Protein AF-A0A7S0W365-F1 (afdb_monomer)

Organism: NCBI:txid464990

InterPro domains:
  IPR000566 Lipocalin/cytosolic fatty-acid binding domain [PF08212] (53-198)
  IPR012674 Calycin [G3DSA:2.40.128.20] (38-199)
  IPR012674 Calycin [SSF50814] (43-198)
  IPR047202 Lipocalin Blc-like domain [cd19438] (50-196)

pLDDT: mean 70.57, std 26.13, range [26.06, 98.12]

Nearest PDB structures (foldseek):
  1qwd-assembly1_B  TM=9.427E-01  e=3.371E-12  Escherichia coli
  2aco-assembly1_B  TM=9.411E-01  e=7.165E-12  Escherichia coli
  3mbt-assembly1_A  TM=9.309E-01  e=9.035E-12  Escherichia coli K-12
  8wb2-assembly1_A  TM=7.795E-01  e=1.966E-13  Arabidopsis thaliana
  7l5l-assembly2_B  TM=8.959E-01  e=9.035E-12  Escherichia coli

Solvent-accessible surface area (backbone atoms only — not comparable to full-atom values): 14755 Å² total; per-residue (Å²): 132,88,65,98,75,59,51,87,68,74,81,74,77,78,73,80,74,77,86,75,89,82,87,87,87,81,90,79,95,69,90,72,76,76,81,69,82,72,79,73,73,56,91,38,60,78,53,63,52,39,69,70,55,56,62,82,71,66,42,44,68,30,20,42,44,22,37,28,56,73,89,51,85,68,77,57,48,32,52,37,30,38,36,34,42,85,40,73,59,81,93,64,49,38,33,39,37,43,34,36,33,30,44,66,93,55,67,92,48,53,44,72,49,68,34,40,33,38,47,39,64,96,37,45,50,14,29,34,41,38,34,36,93,81,80,44,74,51,58,42,27,33,55,40,67,42,96,84,58,50,36,38,31,36,33,27,57,82,59,46,38,36,39,33,36,19,62,45,63,71,75,55,73,67,56,52,52,50,50,52,48,56,40,45,79,46,68,33,80,61,88,71,50,42,73,40,52,48,69,77,84,64,94,76,79,75,90,74,86,82,85,74,95,73,78,67,74,60,72,68,63,57,50,52,57,46,56,58,49,54,63,71,76,56,85,85,81,79,79,85,88,124

Secondary structure (DSSP, 8-state):
---S--------------------------------------TTTT----S---HHHH-EEEEEEEEEESS---TTEEEEEEEEEEES-GGG-EEEEEEEEEETTSTTPEEEEEEEEEEPTTTTTSEEEEEETTTEEEEEEEEEE-TTSSEEEEE-TTSSEEEEEESSSS--HHHHHHHHHHHHHTT---TTPEEPB-----S---SS-------PPPHHHHHHHHHHHHTTS---------

Structure (mmCIF, N/CA/C/O backbone):
data_AF-A0A7S0W365-F1
#
_entry.id   AF-A0A7S0W365-F1
#
loop_
_atom_site.group_PDB
_atom_site.id
_atom_site.type_symbol
_atom_site.label_atom_id
_atom_site.label_alt_id
_atom_site.label_comp_id
_atom_site.label_asym_id
_atom_site.label_entity_id
_atom_site.label_seq_id
_atom_site.pdbx_PDB_ins_code
_atom_site.Cartn_x
_atom_site.Cartn_y
_atom_site.Cartn_z
_atom_site.occupancy
_atom_site.B_iso_or_equiv
_atom_site.auth_seq_id
_atom_site.auth_comp_id
_atom_site.auth_asym_id
_atom_site.auth_atom_id
_atom_site.pdbx_PDB_model_num
ATOM 1 N N . ARG A 1 1 ? 1.888 -6.161 20.506 1.00 41.75 1 ARG A N 1
ATOM 2 C CA . ARG A 1 1 ? 0.432 -6.127 20.240 1.00 41.75 1 ARG A CA 1
ATOM 3 C C . ARG A 1 1 ? 0.031 -4.665 20.129 1.00 41.75 1 ARG A C 1
ATOM 5 O O . ARG A 1 1 ? -0.031 -3.991 21.146 1.00 41.75 1 ARG A O 1
ATOM 12 N N . ILE A 1 2 ? -0.137 -4.169 18.910 1.00 44.38 2 ILE A N 1
ATOM 13 C CA . ILE A 1 2 ? -0.594 -2.799 18.645 1.00 44.38 2 ILE A CA 1
ATOM 14 C C . ILE A 1 2 ? -2.077 -2.741 19.037 1.00 44.38 2 ILE A C 1
ATOM 16 O O . ILE A 1 2 ? -2.883 -3.459 18.446 1.00 44.38 2 ILE A O 1
ATOM 20 N N . GLN A 1 3 ? -2.435 -2.007 20.095 1.00 37.84 3 GLN A N 1
ATOM 21 C CA . GLN A 1 3 ? -3.827 -1.919 20.553 1.00 37.84 3 GLN A CA 1
ATOM 22 C C . GLN A 1 3 ? -4.664 -1.031 19.620 1.00 37.84 3 GLN A C 1
ATOM 24 O O . GLN A 1 3 ? -4.202 -0.003 19.131 1.00 37.84 3 GLN A O 1
ATOM 29 N N . ALA A 1 4 ? -5.918 -1.431 19.393 1.00 36.88 4 ALA A N 1
ATOM 30 C CA . ALA A 1 4 ? -6.935 -0.595 18.768 1.00 36.88 4 ALA A CA 1
ATOM 31 C C . ALA A 1 4 ? -7.281 0.560 19.726 1.00 36.88 4 ALA A C 1
ATOM 33 O O . ALA A 1 4 ? -8.083 0.399 20.637 1.00 36.88 4 ALA A O 1
ATOM 34 N N . GLY A 1 5 ? -6.579 1.678 19.565 1.00 40.06 5 GLY A N 1
ATOM 35 C CA . GLY A 1 5 ? -6.696 2.899 20.378 1.00 40.06 5 GLY A CA 1
ATOM 36 C C . GLY A 1 5 ? -5.553 3.884 20.111 1.00 40.06 5 GLY A C 1
ATOM 37 O O . GLY A 1 5 ? -5.199 4.693 20.961 1.00 40.06 5 GLY A O 1
ATOM 38 N N . MET A 1 6 ? -4.906 3.748 18.948 1.00 53.38 6 MET A N 1
ATOM 39 C CA . MET A 1 6 ? -3.703 4.482 18.550 1.00 53.38 6 MET A CA 1
ATOM 40 C C . MET A 1 6 ? -4.079 5.771 17.809 1.00 53.38 6 MET A C 1
ATOM 42 O O . MET A 1 6 ? -3.515 6.111 16.767 1.00 53.38 6 MET A O 1
ATOM 46 N N . GLY A 1 7 ? -5.105 6.454 18.317 1.00 37.97 7 GLY A N 1
ATOM 47 C CA . GLY A 1 7 ? -5.632 7.686 17.768 1.00 37.97 7 GLY A CA 1
ATOM 48 C C . GLY A 1 7 ? -4.548 8.728 17.640 1.00 37.97 7 GLY A C 1
ATOM 49 O O . GLY A 1 7 ? -3.841 9.056 18.594 1.00 37.97 7 GLY A O 1
ATOM 50 N N . TRP A 1 8 ? -4.447 9.284 16.439 1.00 42.72 8 TRP A N 1
ATOM 51 C CA . TRP A 1 8 ? -3.726 10.520 16.215 1.00 42.72 8 TRP A CA 1
ATOM 52 C C . TRP A 1 8 ? -4.243 11.577 17.196 1.00 42.72 8 TRP A C 1
ATOM 54 O O . TRP A 1 8 ? -5.347 12.102 17.053 1.00 42.72 8 TRP A O 1
ATOM 64 N N . ARG A 1 9 ? -3.436 11.894 18.209 1.00 46.50 9 ARG A N 1
ATOM 65 C CA . ARG A 1 9 ? -3.628 13.090 19.022 1.00 46.50 9 ARG A CA 1
ATOM 66 C C . ARG A 1 9 ? -2.897 14.216 18.296 1.00 46.50 9 ARG A C 1
ATOM 68 O O . ARG A 1 9 ? -1.670 14.136 18.190 1.00 46.50 9 ARG A O 1
ATOM 75 N N . PRO A 1 10 ? -3.585 15.255 17.779 1.00 35.56 10 PRO A N 1
ATOM 76 C CA . PRO A 1 10 ? -2.879 16.438 17.308 1.00 35.56 10 PRO A CA 1
ATOM 77 C C . PRO A 1 10 ? -1.961 16.905 18.434 1.00 35.56 10 PRO A C 1
ATOM 79 O O . PRO A 1 10 ? -2.351 16.856 19.606 1.00 35.56 10 PRO A O 1
ATOM 82 N N . ALA A 1 11 ? -0.737 17.309 18.091 1.00 33.72 11 ALA A N 1
ATOM 83 C CA . ALA A 1 11 ? 0.186 17.883 19.056 1.00 33.72 11 ALA A CA 1
ATOM 84 C C . ALA A 1 11 ? -0.568 18.973 19.824 1.00 33.72 11 ALA A C 1
ATOM 86 O O . ALA A 1 11 ? -0.920 20.005 19.252 1.00 33.72 11 ALA A O 1
ATOM 87 N N . LYS A 1 12 ? -0.888 18.715 21.099 1.00 30.95 12 LYS A N 1
ATOM 88 C CA . LYS A 1 12 ? -1.491 19.722 21.962 1.00 30.95 12 LYS A CA 1
ATOM 89 C C . LYS A 1 12 ? -0.458 20.833 22.061 1.00 30.95 12 LYS A C 1
ATOM 91 O O . LYS A 1 12 ? 0.535 20.695 22.773 1.00 30.95 12 LYS A O 1
ATOM 96 N N . LEU A 1 13 ? -0.681 21.916 21.324 1.00 30.73 13 LEU A N 1
ATOM 97 C CA . LEU A 1 13 ? -0.071 23.199 21.607 1.00 30.73 13 LEU A CA 1
ATOM 98 C C . LEU A 1 13 ? -0.494 23.515 23.044 1.00 30.73 13 LEU A C 1
ATOM 100 O O . LEU A 1 13 ? -1.654 23.833 23.301 1.00 30.73 13 LEU A O 1
ATOM 104 N N . ARG A 1 14 ? 0.411 23.273 23.999 1.00 27.88 14 ARG A N 1
ATOM 105 C CA . ARG A 1 14 ? 0.207 23.579 25.413 1.00 27.88 14 ARG A CA 1
ATOM 106 C C . ARG A 1 14 ? 0.109 25.096 25.524 1.00 27.88 14 ARG A C 1
ATOM 108 O O . ARG A 1 14 ? 1.100 25.761 25.791 1.00 27.88 14 ARG A O 1
ATOM 115 N N . TRP A 1 15 ? -1.085 25.642 25.331 1.00 26.20 15 TRP A N 1
ATOM 116 C CA . TRP A 1 15 ? -1.451 26.873 26.005 1.00 26.20 15 TRP A CA 1
ATOM 117 C C . TRP A 1 15 ? -1.538 26.503 27.480 1.00 26.20 15 TRP A C 1
ATOM 119 O O . TRP A 1 15 ? -2.510 25.902 27.934 1.00 26.20 15 TRP A O 1
ATOM 129 N N . SER A 1 16 ? -0.465 26.761 28.221 1.00 29.61 16 SER A N 1
ATOM 130 C CA . SER A 1 16 ? -0.531 26.846 29.673 1.00 29.61 16 SER A CA 1
ATOM 131 C C . SER A 1 16 ? -1.452 28.016 30.006 1.00 29.61 16 SER A C 1
ATOM 133 O O . SER A 1 16 ? -1.014 29.162 30.083 1.00 29.61 16 SER A O 1
ATOM 135 N N . LEU A 1 17 ? -2.748 27.729 30.116 1.00 31.44 17 LEU A N 1
ATOM 136 C CA . LEU A 1 17 ? -3.737 28.673 30.598 1.00 31.44 17 LEU A CA 1
ATOM 137 C C . LEU A 1 17 ? -3.561 28.745 32.118 1.00 31.44 17 LEU A C 1
ATOM 139 O O . LEU A 1 17 ? -4.061 27.898 32.856 1.00 31.44 17 LEU A O 1
ATOM 143 N N . ASN A 1 18 ? -2.770 29.717 32.574 1.00 31.39 18 ASN A N 1
ATOM 144 C CA . ASN A 1 18 ? -2.767 30.098 33.977 1.00 31.39 18 ASN A CA 1
ATOM 145 C C . ASN A 1 18 ? -4.172 30.588 34.328 1.00 31.39 18 ASN A C 1
ATOM 147 O O . ASN A 1 18 ? -4.687 31.549 33.759 1.00 31.39 18 ASN A O 1
ATOM 151 N N . PHE A 1 19 ? -4.786 29.862 35.250 1.00 32.31 19 PHE A N 1
ATOM 152 C CA . PHE A 1 19 ? -6.067 30.156 35.855 1.00 32.31 19 PHE A CA 1
ATOM 153 C C . PHE A 1 19 ? -5.913 31.408 36.731 1.00 32.31 19 PHE A C 1
ATOM 155 O O . PHE A 1 19 ? -5.189 31.374 37.724 1.00 32.31 19 PHE A O 1
ATOM 162 N N . VAL A 1 20 ? -6.594 32.502 36.386 1.00 33.91 20 VAL A N 1
ATOM 163 C CA . VAL A 1 20 ? -6.928 33.569 37.340 1.00 33.91 20 VAL A CA 1
ATOM 164 C C . VAL A 1 20 ? -8.410 33.890 37.164 1.00 33.91 20 VAL A C 1
ATOM 166 O O . VAL A 1 20 ? -8.845 34.373 36.122 1.00 33.91 20 VAL A O 1
ATOM 169 N N . LEU A 1 21 ? -9.179 33.545 38.195 1.00 35.41 21 LEU A N 1
ATOM 170 C CA . LEU A 1 21 ? -10.584 33.896 38.389 1.00 35.41 21 LEU A CA 1
ATOM 171 C C . LEU A 1 21 ? -10.729 35.400 38.665 1.00 35.41 21 LEU A C 1
ATOM 173 O O . LEU A 1 21 ? -9.942 35.959 39.426 1.00 35.41 21 LEU A O 1
ATOM 177 N N . GLY A 1 22 ? -11.787 36.020 38.132 1.00 26.06 22 GLY A N 1
ATOM 178 C CA . GLY A 1 22 ? -12.133 37.412 38.436 1.00 26.06 22 GLY A CA 1
ATOM 179 C C . GLY A 1 22 ? -13.419 37.922 37.772 1.00 26.06 22 GLY A C 1
ATOM 180 O O . GLY A 1 22 ? -13.348 38.703 36.839 1.00 26.06 22 GLY A O 1
ATOM 181 N N . VAL A 1 23 ? -14.562 37.418 38.252 1.00 32.81 23 VAL A N 1
ATOM 182 C CA . VAL A 1 23 ? -15.921 38.007 38.387 1.00 32.81 23 VAL A CA 1
ATOM 183 C C . VAL A 1 23 ? -16.314 39.253 37.547 1.00 32.81 23 VAL A C 1
ATOM 185 O O . VAL A 1 23 ? -15.712 40.307 37.706 1.00 32.81 23 VAL A O 1
ATOM 188 N N . LEU A 1 24 ? -17.441 39.178 36.810 1.00 30.19 24 LEU A N 1
ATOM 189 C CA . LEU A 1 24 ? -18.692 39.965 37.006 1.00 30.19 24 LEU A CA 1
ATOM 190 C C . LEU A 1 24 ? -19.537 40.094 35.719 1.00 30.19 24 LEU A C 1
ATOM 192 O O . LEU A 1 24 ? -19.107 40.692 34.742 1.00 30.19 24 LEU A O 1
ATOM 196 N N . GLY A 1 25 ? -20.805 39.675 35.817 1.00 27.86 25 GLY A N 1
ATOM 197 C CA . GLY A 1 25 ? -21.931 40.460 35.297 1.00 27.86 25 GLY A CA 1
ATOM 198 C C . GLY A 1 25 ? -22.579 40.036 33.973 1.00 27.86 25 GLY A C 1
ATOM 199 O O . GLY A 1 25 ? -21.983 40.154 32.912 1.00 27.86 25 GLY A O 1
ATOM 200 N N . GLY A 1 26 ? -23.878 39.719 34.044 1.00 28.45 26 GLY A N 1
ATOM 201 C CA . GLY A 1 26 ? -24.839 40.196 33.041 1.00 28.45 26 GLY A CA 1
ATOM 202 C C . GLY A 1 26 ? -25.545 39.134 32.201 1.00 28.45 26 GLY A C 1
ATOM 203 O O . GLY A 1 26 ? -24.985 38.592 31.258 1.00 28.45 26 GLY A O 1
ATOM 204 N N . CYS A 1 27 ? -26.817 38.904 32.523 1.00 35.88 27 CYS A N 1
ATOM 205 C CA . CYS A 1 27 ? -27.812 38.191 31.726 1.00 35.88 27 CYS A CA 1
ATOM 206 C C . CYS A 1 27 ? -27.868 38.655 30.260 1.00 35.88 27 CYS A C 1
ATOM 208 O O . CYS A 1 27 ? -27.804 39.853 30.012 1.00 35.88 27 CYS A O 1
ATOM 210 N N . LEU A 1 28 ? -28.162 37.731 29.337 1.00 38.56 28 LEU A N 1
ATOM 211 C CA . LEU A 1 28 ? -29.273 37.839 28.378 1.00 38.56 28 LEU A CA 1
ATOM 212 C C . LEU A 1 28 ? -29.517 36.467 27.728 1.00 38.56 28 LEU A C 1
ATOM 214 O O . LEU A 1 28 ? -28.639 35.885 27.095 1.00 38.56 28 LEU A O 1
ATOM 218 N N . ALA A 1 29 ? -30.728 35.946 27.923 1.00 47.50 29 ALA A N 1
ATOM 219 C CA . ALA A 1 29 ? -31.225 34.743 27.278 1.00 47.50 29 ALA A CA 1
ATOM 220 C C . ALA A 1 29 ? -31.421 35.010 25.778 1.00 47.50 29 ALA A C 1
ATOM 222 O O . ALA A 1 29 ? -32.361 35.692 25.379 1.00 47.50 29 ALA A O 1
ATOM 223 N N . GLY A 1 30 ? -30.525 34.471 24.954 1.00 36.94 30 GLY A N 1
ATOM 224 C CA . GLY A 1 30 ? -30.726 34.306 23.520 1.00 36.94 30 GLY A CA 1
ATOM 225 C C . GLY A 1 30 ? -30.822 32.818 23.223 1.00 36.94 30 GLY A C 1
ATOM 226 O O . GLY A 1 30 ? -29.872 32.083 23.479 1.00 36.94 30 GLY A O 1
ATOM 227 N N . ALA A 1 31 ? -31.968 32.365 22.718 1.00 46.88 31 ALA A N 1
ATOM 228 C CA . ALA A 1 31 ? -32.123 31.021 22.184 1.00 46.88 31 ALA A CA 1
ATOM 229 C C . ALA A 1 31 ? -31.209 30.872 20.958 1.00 46.88 31 ALA A C 1
ATOM 231 O O . ALA A 1 31 ? -31.565 31.255 19.845 1.00 46.88 31 ALA A O 1
ATOM 232 N N . VAL A 1 32 ? -30.000 30.358 21.177 1.00 47.19 32 VAL A N 1
ATOM 233 C CA . VAL A 1 32 ? -29.124 29.908 20.099 1.00 47.19 32 VAL A CA 1
ATOM 234 C C . VAL A 1 32 ? -29.681 28.564 19.661 1.00 47.19 32 VAL A C 1
ATOM 236 O O . VAL A 1 32 ? -29.618 27.595 20.415 1.00 47.19 32 VAL A O 1
ATOM 239 N N . GLY A 1 33 ? -30.293 28.529 18.475 1.00 37.88 33 GLY A N 1
ATOM 240 C CA . GLY A 1 33 ? -30.679 27.276 17.840 1.00 37.88 33 GLY A CA 1
ATOM 241 C C . GLY A 1 33 ? -29.474 26.344 17.828 1.00 37.88 33 GLY A C 1
ATOM 242 O O . GLY A 1 33 ? -28.394 26.740 17.384 1.00 37.88 33 GLY A O 1
ATOM 243 N N . GLU A 1 34 ? -29.650 25.143 18.375 1.00 43.66 34 GLU A N 1
ATOM 244 C CA . GLU A 1 34 ? -28.624 24.110 18.329 1.00 43.66 34 GLU A CA 1
ATOM 245 C C . GLU A 1 34 ? -28.187 23.947 16.869 1.00 43.66 34 GLU A C 1
ATOM 247 O O . GLU A 1 34 ? -29.040 23.717 16.001 1.00 43.66 34 GLU A O 1
ATOM 252 N N . PRO A 1 35 ? -26.890 24.093 16.550 1.00 41.78 35 PRO A N 1
ATOM 253 C CA . PRO A 1 35 ? -26.424 23.729 15.231 1.00 41.78 35 PRO A CA 1
ATOM 254 C C . PRO A 1 35 ? -26.730 22.243 15.063 1.00 41.78 35 PRO A C 1
ATOM 256 O O . PRO A 1 35 ? -26.172 21.393 15.758 1.00 41.78 35 PRO A O 1
ATOM 259 N N . SER A 1 36 ? -27.662 21.936 14.158 1.00 43.25 36 SER A N 1
ATOM 260 C CA . SER A 1 36 ? -27.893 20.569 13.706 1.00 43.25 36 SER A CA 1
ATOM 261 C C . SER A 1 36 ? -26.541 19.970 13.315 1.00 43.25 36 SER A C 1
ATOM 263 O O . SER A 1 36 ? -25.726 20.693 12.735 1.00 43.25 36 SER A O 1
ATOM 265 N N . PRO A 1 37 ? -26.261 18.692 13.624 1.00 43.44 37 PRO A N 1
ATOM 266 C CA . PRO A 1 37 ? -24.995 18.081 13.261 1.00 43.44 37 PRO A CA 1
ATOM 267 C C . PRO A 1 37 ? -24.862 18.130 11.740 1.00 43.44 37 PRO A C 1
ATOM 269 O O . PRO A 1 37 ? -25.482 17.349 11.019 1.00 43.44 37 PRO A O 1
ATOM 272 N N . THR A 1 38 ? -24.073 19.084 11.247 1.00 35.00 38 THR A N 1
ATOM 273 C CA . THR A 1 38 ? -23.663 19.153 9.853 1.00 35.00 38 THR A CA 1
ATOM 274 C C . THR A 1 38 ? -23.061 17.799 9.534 1.00 35.00 38 THR A C 1
ATOM 276 O O . THR A 1 38 ? -22.095 17.386 10.181 1.00 35.00 38 THR A O 1
ATOM 279 N N . SER A 1 39 ? -23.676 17.084 8.591 1.00 41.44 39 SER A N 1
ATOM 280 C CA . SER A 1 39 ? -23.212 15.793 8.104 1.00 41.44 39 SER A CA 1
ATOM 281 C C . SER A 1 39 ? -21.720 15.900 7.812 1.00 41.44 39 SER A C 1
ATOM 283 O O . SER A 1 39 ? -21.312 16.525 6.830 1.00 41.44 39 SER A O 1
ATOM 285 N N . SER A 1 40 ? -20.906 15.343 8.707 1.00 39.91 40 SER A N 1
ATOM 286 C CA . SER A 1 40 ? -19.469 15.248 8.518 1.00 39.91 40 SER A CA 1
ATOM 287 C C . SER A 1 40 ? -19.278 14.422 7.258 1.00 39.91 40 SER A C 1
ATOM 289 O O . SER A 1 40 ? -19.591 13.232 7.252 1.00 39.91 40 SER A O 1
ATOM 291 N N . GLY A 1 41 ? -18.852 15.064 6.168 1.00 44.69 41 GLY A N 1
ATOM 292 C CA . GLY A 1 41 ? -18.511 14.364 4.939 1.00 44.69 41 GLY A CA 1
ATOM 293 C C . GLY A 1 41 ? -17.597 13.197 5.295 1.00 44.69 41 GLY A C 1
ATOM 294 O O . GLY A 1 41 ? -16.577 13.396 5.957 1.00 44.69 41 GLY A O 1
ATOM 295 N N . SER A 1 42 ? -18.019 11.982 4.937 1.00 57.84 42 SER A N 1
ATOM 296 C CA . SER A 1 42 ? -17.288 10.746 5.213 1.00 57.84 42 SER A CA 1
ATOM 297 C C . SER A 1 42 ? -15.801 10.958 4.925 1.00 57.84 42 SER A C 1
ATOM 299 O O . SER A 1 42 ? -15.429 11.304 3.803 1.00 57.84 42 SER A O 1
ATOM 301 N N . VAL A 1 43 ? -14.941 10.719 5.921 1.00 60.22 43 VAL A N 1
ATOM 302 C CA . VAL A 1 43 ? -13.467 10.764 5.795 1.00 60.22 43 VAL A CA 1
ATOM 303 C C . VAL A 1 43 ? -12.965 9.882 4.635 1.00 60.22 43 VAL A C 1
ATOM 305 O O . VAL A 1 43 ? -11.842 10.048 4.157 1.00 60.22 43 VAL A O 1
ATOM 308 N N . LEU A 1 44 ? -13.813 8.965 4.165 1.00 66.62 44 LEU A N 1
ATOM 309 C CA . LEU A 1 44 ? -13.553 7.968 3.137 1.00 66.62 44 LEU A CA 1
ATOM 310 C C . LEU A 1 44 ? -14.178 8.299 1.781 1.00 66.62 44 LEU A C 1
ATOM 312 O O . LEU A 1 44 ? -13.938 7.565 0.826 1.00 66.62 44 LEU A O 1
ATOM 316 N N . GLY A 1 45 ? -14.969 9.370 1.672 1.00 76.31 45 GLY A N 1
ATOM 317 C CA . GLY A 1 45 ? -15.781 9.611 0.483 1.00 76.31 45 GLY A CA 1
ATOM 318 C C . GLY A 1 45 ? -16.651 8.387 0.180 1.00 76.31 45 GLY A C 1
ATOM 319 O O . GLY A 1 45 ? -17.411 7.941 1.042 1.00 76.31 45 GLY A O 1
ATOM 320 N N . THR A 1 46 ? -16.497 7.827 -1.022 1.00 80.62 46 THR A N 1
ATOM 321 C CA . THR A 1 46 ? -17.205 6.630 -1.512 1.00 80.62 46 THR A CA 1
ATOM 322 C C . THR A 1 46 ? -16.476 5.307 -1.246 1.00 80.62 46 THR A C 1
ATOM 324 O O . THR A 1 46 ? -16.986 4.250 -1.621 1.00 80.62 46 THR A O 1
ATOM 327 N N . LEU A 1 47 ? -15.284 5.339 -0.640 1.00 87.94 47 LEU A N 1
ATOM 328 C CA . LEU A 1 47 ? -14.460 4.144 -0.454 1.00 87.94 47 LEU A CA 1
ATOM 329 C C . LEU A 1 47 ? -15.051 3.180 0.575 1.00 87.94 47 LEU A C 1
ATOM 331 O O . LEU A 1 47 ? -15.577 3.587 1.613 1.00 87.94 47 LEU A O 1
ATOM 335 N N . LYS A 1 48 ? -14.872 1.883 0.315 1.00 89.44 48 LYS A N 1
ATOM 336 C CA . LYS A 1 48 ? -15.290 0.782 1.189 1.00 89.44 48 LYS A CA 1
ATOM 337 C C . LYS A 1 48 ? -14.053 0.035 1.703 1.00 89.44 48 LYS A C 1
ATOM 339 O O . LYS A 1 48 ? -13.673 -0.976 1.114 1.00 89.44 48 LYS A O 1
ATOM 344 N N . PRO A 1 49 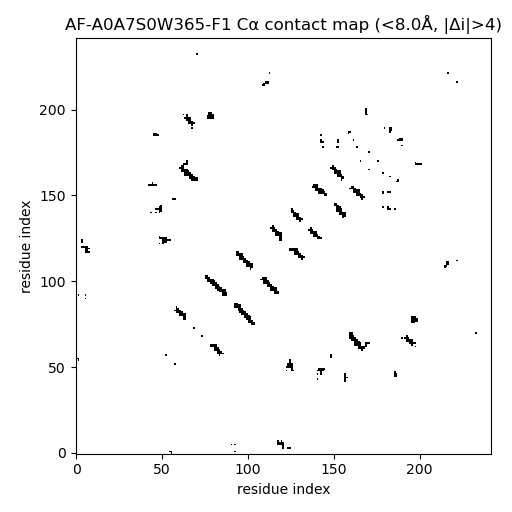? -13.381 0.532 2.757 1.00 91.81 49 PRO A N 1
ATOM 345 C CA . PRO A 1 49 ? -12.197 -0.129 3.283 1.00 91.81 49 PRO A CA 1
ATOM 346 C C . PRO A 1 49 ? -12.530 -1.484 3.913 1.00 91.81 49 PRO A C 1
ATOM 348 O O . PRO A 1 49 ? -13.587 -1.663 4.525 1.00 91.81 49 PRO A O 1
ATOM 351 N N . VAL A 1 50 ? -11.586 -2.419 3.829 1.00 93.31 50 VAL A N 1
ATOM 352 C CA . VAL A 1 50 ? -11.626 -3.666 4.594 1.00 93.31 50 VAL A CA 1
ATOM 353 C C . VAL A 1 50 ? -11.589 -3.365 6.089 1.00 93.31 50 VAL A C 1
ATOM 355 O O . VAL A 1 50 ? -11.005 -2.378 6.535 1.00 93.31 50 VAL A O 1
ATOM 358 N N . ARG A 1 51 ? -12.191 -4.246 6.883 1.00 90.94 51 ARG A N 1
ATOM 359 C CA . ARG A 1 51 ? -12.179 -4.158 8.345 1.00 90.94 51 ARG A CA 1
ATOM 360 C C . ARG A 1 51 ? -11.373 -5.311 8.928 1.00 90.94 51 ARG A C 1
ATOM 362 O O . ARG A 1 51 ? -11.319 -6.387 8.343 1.00 90.94 51 ARG A O 1
ATOM 369 N N . GLY A 1 52 ? -10.796 -5.098 10.107 1.00 88.62 52 GLY A N 1
ATOM 370 C CA . GLY A 1 52 ? -10.130 -6.153 10.874 1.00 88.62 52 GLY A CA 1
ATOM 371 C C . GLY A 1 52 ? -8.716 -6.455 10.384 1.00 88.62 52 GLY A C 1
ATOM 372 O O . GLY A 1 52 ? -8.295 -7.610 10.388 1.00 88.62 52 GLY A O 1
ATOM 373 N N . VAL A 1 53 ? -7.974 -5.431 9.952 1.00 93.88 53 VAL A N 1
ATOM 374 C CA . VAL A 1 53 ? -6.591 -5.616 9.495 1.00 93.88 53 VAL A CA 1
ATOM 375 C C . VAL A 1 53 ? -5.689 -5.909 10.694 1.00 93.88 53 VAL A C 1
ATOM 377 O O . VAL A 1 53 ? -5.582 -5.116 11.635 1.00 93.88 53 VAL A O 1
ATOM 380 N N . SER A 1 54 ? -5.018 -7.058 10.650 1.00 95.00 54 SER A N 1
ATOM 381 C CA . SER A 1 54 ? -3.959 -7.419 11.585 1.00 95.00 54 SER A CA 1
ATOM 382 C C . SER A 1 54 ? -2.684 -6.692 11.180 1.00 95.00 54 SER A C 1
ATOM 384 O O . SER A 1 54 ? -2.089 -7.002 10.147 1.00 95.00 54 SER A O 1
ATOM 386 N N . ILE A 1 55 ? -2.264 -5.720 11.994 1.00 93.06 55 ILE A N 1
ATOM 387 C CA . ILE A 1 55 ? -1.061 -4.932 11.705 1.00 93.06 55 ILE A CA 1
ATOM 388 C C . ILE A 1 55 ? 0.166 -5.838 11.635 1.00 93.06 55 ILE A C 1
ATOM 390 O O . ILE A 1 55 ? 0.907 -5.769 10.661 1.00 93.06 55 ILE A O 1
ATOM 394 N N . ASP A 1 56 ? 0.310 -6.758 12.591 1.00 93.44 56 ASP A N 1
ATOM 395 C CA . ASP A 1 56 ? 1.446 -7.681 12.666 1.00 93.44 56 ASP A CA 1
ATOM 396 C C . ASP A 1 56 ? 1.602 -8.511 11.375 1.00 93.44 56 ASP A C 1
ATOM 398 O O . ASP A 1 56 ? 2.715 -8.692 10.887 1.00 93.44 56 ASP A O 1
ATOM 402 N N . ARG A 1 57 ? 0.492 -8.951 10.759 1.00 96.31 57 ARG A N 1
ATOM 403 C CA . ARG A 1 57 ? 0.513 -9.684 9.477 1.00 96.31 57 ARG A CA 1
ATOM 404 C C . ARG A 1 57 ? 0.741 -8.784 8.261 1.00 96.31 57 ARG A C 1
ATOM 406 O O . ARG A 1 57 ? 1.190 -9.270 7.224 1.00 96.31 57 ARG A O 1
ATOM 413 N N . PHE A 1 58 ? 0.409 -7.496 8.352 1.00 96.25 58 PHE A N 1
ATOM 414 C CA . PHE A 1 58 ? 0.605 -6.533 7.265 1.00 96.25 58 PHE A CA 1
ATOM 415 C C . PHE A 1 58 ? 2.064 -6.081 7.134 1.00 96.25 58 PHE A C 1
ATOM 417 O O . PHE A 1 58 ? 2.489 -5.709 6.042 1.00 96.25 58 PHE A O 1
ATOM 424 N N . MET A 1 59 ? 2.848 -6.145 8.211 1.00 96.56 59 MET A N 1
ATOM 425 C CA . MET A 1 59 ? 4.259 -5.749 8.208 1.00 96.56 59 MET A CA 1
ATOM 426 C C . MET A 1 59 ? 5.111 -6.528 7.195 1.00 96.56 59 MET A C 1
ATOM 428 O O . MET A 1 59 ? 4.696 -7.534 6.610 1.00 96.56 59 MET A O 1
ATOM 432 N N . GLY A 1 60 ? 6.327 -6.040 6.969 1.00 95.19 60 GLY A N 1
ATOM 433 C CA .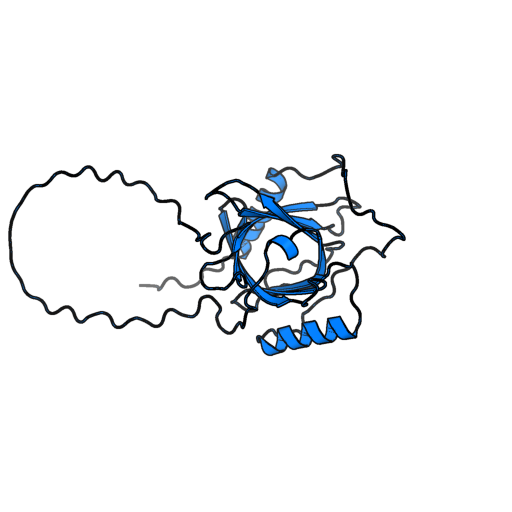 GLY A 1 60 ? 7.295 -6.611 6.044 1.00 95.19 60 GLY A CA 1
ATOM 434 C C . GLY A 1 60 ? 7.197 -6.028 4.637 1.00 95.19 60 GLY A C 1
ATOM 435 O O . GLY A 1 60 ? 6.734 -4.905 4.437 1.00 95.19 60 GLY A O 1
ATOM 436 N N . HIS A 1 61 ? 7.675 -6.803 3.667 1.00 95.56 61 HIS A N 1
ATOM 437 C CA . HIS A 1 61 ? 7.897 -6.350 2.297 1.00 95.56 61 HIS A CA 1
ATOM 438 C C . HIS A 1 61 ? 6.636 -6.410 1.439 1.00 95.56 61 HIS A C 1
ATOM 440 O O . HIS A 1 61 ? 5.902 -7.399 1.468 1.00 95.56 61 HIS A O 1
ATOM 446 N N . TRP A 1 62 ? 6.447 -5.380 0.624 1.00 96.94 62 TRP A N 1
ATOM 447 C CA . TRP A 1 62 ? 5.433 -5.304 -0.415 1.00 96.94 62 TRP A CA 1
ATOM 448 C C . TRP A 1 62 ? 6.044 -4.726 -1.686 1.00 96.94 62 TRP A C 1
ATOM 450 O O . TRP A 1 62 ? 6.707 -3.695 -1.651 1.00 96.94 62 TRP A O 1
ATOM 460 N N . TYR A 1 63 ? 5.797 -5.371 -2.814 1.00 96.12 63 TYR A N 1
ATOM 461 C CA . TYR A 1 63 ? 6.099 -4.865 -4.144 1.00 96.12 63 TYR A CA 1
ATOM 462 C C . TYR A 1 63 ? 4.897 -4.099 -4.673 1.00 96.12 63 TYR A C 1
ATOM 464 O O . TYR A 1 63 ? 3.769 -4.587 -4.593 1.00 96.12 63 TYR A O 1
ATOM 472 N N . GLU A 1 64 ? 5.134 -2.929 -5.254 1.00 95.50 64 GLU A N 1
ATOM 473 C CA . GLU A 1 64 ? 4.121 -2.236 -6.043 1.00 95.50 64 GLU A CA 1
ATOM 474 C C . GLU A 1 64 ? 4.056 -2.895 -7.421 1.00 95.50 64 GLU A C 1
ATOM 476 O O . GLU A 1 64 ? 5.002 -2.819 -8.198 1.00 95.50 64 GLU A O 1
ATOM 481 N N . VAL A 1 65 ? 2.961 -3.582 -7.731 1.00 95.56 65 VAL A N 1
ATOM 482 C CA . VAL A 1 65 ? 2.788 -4.274 -9.023 1.00 95.56 65 VAL A CA 1
ATOM 483 C C . VAL A 1 65 ? 1.978 -3.450 -10.019 1.00 95.56 65 VAL A C 1
ATOM 485 O O . VAL A 1 65 ? 1.948 -3.752 -11.213 1.00 95.56 65 VAL A O 1
ATOM 488 N N . GLY A 1 66 ? 1.330 -2.394 -9.542 1.00 93.88 66 GLY A N 1
ATOM 489 C CA . GLY A 1 66 ? 0.647 -1.422 -10.372 1.00 93.88 66 GLY A CA 1
ATOM 490 C C . GLY A 1 66 ? 0.132 -0.247 -9.567 1.00 93.88 66 GLY A C 1
ATOM 491 O O . GLY A 1 66 ? 0.025 -0.312 -8.339 1.00 93.88 66 GLY A O 1
ATOM 492 N N . ARG A 1 67 ? -0.199 0.826 -10.273 1.00 92.31 67 ARG A N 1
ATOM 493 C CA . ARG A 1 67 ? -0.635 2.079 -9.664 1.00 92.31 67 ARG A CA 1
ATOM 494 C C . ARG A 1 67 ? -1.516 2.895 -10.595 1.00 92.31 67 ARG A C 1
ATOM 496 O O . ARG A 1 67 ? -1.466 2.742 -11.809 1.00 92.31 67 ARG A O 1
ATOM 503 N N . LEU A 1 68 ? -2.270 3.801 -9.995 1.00 90.06 68 LEU A N 1
ATOM 504 C CA . LEU A 1 68 ? -2.840 4.976 -10.642 1.00 90.06 68 LEU A CA 1
ATOM 505 C C . LEU A 1 68 ? -2.243 6.188 -9.933 1.00 90.06 68 LEU A C 1
ATOM 507 O O . LEU A 1 68 ? -2.359 6.283 -8.710 1.00 90.06 68 LEU A O 1
ATOM 511 N N . ASP A 1 69 ? -1.644 7.116 -10.670 1.00 82.19 69 ASP A N 1
ATOM 512 C CA . ASP A 1 69 ? -1.185 8.386 -10.110 1.00 82.19 69 ASP A CA 1
ATOM 513 C C . ASP A 1 69 ? -1.617 9.545 -11.006 1.00 82.19 69 ASP A C 1
ATOM 515 O O . ASP A 1 69 ? -0.992 9.840 -12.021 1.00 82.19 69 ASP A O 1
ATOM 519 N N . ARG A 1 70 ? -2.709 10.215 -10.623 1.00 71.00 70 ARG A N 1
ATOM 520 C CA . ARG A 1 70 ? -3.188 11.409 -11.338 1.00 71.00 70 ARG A CA 1
ATOM 521 C C . ARG A 1 70 ? -2.478 12.696 -10.926 1.00 71.00 70 ARG A C 1
ATOM 523 O O . ARG A 1 70 ? -2.706 13.730 -11.542 1.00 71.00 70 ARG A O 1
ATOM 530 N N . SER A 1 71 ? -1.662 12.661 -9.872 1.00 57.69 71 SER A N 1
ATOM 531 C CA . SER A 1 71 ? -0.976 13.849 -9.353 1.00 57.69 71 SER A CA 1
ATOM 532 C C . SER A 1 71 ? 0.365 14.099 -10.041 1.00 57.69 71 SER A C 1
ATOM 534 O O . SER A 1 71 ? 0.820 15.241 -10.111 1.00 57.69 71 SER A O 1
ATOM 536 N N . ARG A 1 72 ? 0.992 13.047 -10.582 1.00 53.00 72 ARG A N 1
ATOM 537 C CA . ARG A 1 72 ? 2.214 13.138 -11.379 1.00 53.00 72 ARG A CA 1
ATOM 538 C C . ARG A 1 72 ? 2.431 11.844 -12.154 1.00 53.00 72 ARG A C 1
ATOM 540 O O . ARG A 1 72 ? 2.264 10.759 -11.611 1.00 53.00 72 ARG A O 1
ATOM 547 N N . SER A 1 73 ? 2.920 11.957 -13.384 1.00 51.78 73 SER A N 1
ATOM 548 C CA . SER A 1 73 ? 3.524 10.816 -14.066 1.00 51.78 73 SER A CA 1
ATOM 549 C C . SER A 1 73 ? 4.788 10.399 -13.303 1.00 51.78 73 SER A C 1
ATOM 551 O O . SER A 1 73 ? 5.763 11.148 -13.237 1.00 51.78 73 SER A O 1
ATOM 553 N N . GLN A 1 74 ? 4.769 9.209 -12.702 1.00 60.53 74 GLN A N 1
ATOM 554 C CA . GLN A 1 74 ? 5.968 8.529 -12.197 1.00 60.53 74 GLN A CA 1
ATOM 555 C C . GLN A 1 74 ? 6.643 7.709 -13.313 1.00 60.53 74 GLN A C 1
ATOM 557 O O . GLN A 1 74 ? 7.268 6.678 -13.042 1.00 60.53 74 GLN A O 1
ATOM 562 N N . ALA A 1 75 ? 6.494 8.148 -14.571 1.00 63.75 75 ALA A N 1
ATOM 563 C CA . ALA A 1 75 ? 7.152 7.538 -15.717 1.00 63.75 75 ALA A CA 1
ATOM 564 C C . ALA A 1 75 ? 8.658 7.412 -15.468 1.00 63.75 75 ALA A C 1
ATOM 566 O O . ALA A 1 75 ? 9.289 8.271 -14.845 1.00 63.75 75 ALA A O 1
ATOM 567 N N . GLY A 1 76 ? 9.210 6.289 -15.916 1.00 72.19 76 GLY A N 1
ATOM 568 C CA . GLY A 1 76 ? 10.610 5.945 -15.705 1.00 72.19 76 GLY A CA 1
ATOM 569 C C . GLY A 1 76 ? 10.929 5.394 -14.312 1.00 72.19 76 GLY A C 1
ATOM 570 O O . GLY A 1 76 ? 12.093 5.109 -14.049 1.00 72.19 76 GLY A O 1
ATOM 571 N N . GLN A 1 77 ? 9.957 5.217 -13.402 1.00 84.75 77 GLN A N 1
ATOM 572 C CA . GLN A 1 77 ? 10.220 4.496 -12.151 1.00 84.75 77 GLN A CA 1
ATOM 573 C C . GLN A 1 77 ? 10.074 2.978 -12.283 1.00 84.75 77 GLN A C 1
ATOM 575 O O . GLN A 1 77 ? 9.171 2.478 -12.956 1.00 84.75 77 GLN A O 1
ATOM 580 N N . SER A 1 78 ? 10.943 2.246 -11.587 1.00 87.88 78 SER A N 1
ATOM 581 C CA . SER A 1 78 ? 10.920 0.783 -11.529 1.00 87.88 78 SER A CA 1
ATOM 582 C C . SER A 1 78 ? 11.404 0.243 -10.182 1.00 87.88 78 SER A C 1
ATOM 584 O O . SER A 1 78 ? 12.045 0.943 -9.395 1.00 87.88 78 SER A O 1
ATOM 586 N N . GLY A 1 79 ? 11.101 -1.029 -9.911 1.00 88.62 79 GLY A N 1
ATOM 587 C CA . GLY A 1 79 ? 11.525 -1.724 -8.695 1.00 88.62 79 GLY A CA 1
ATOM 588 C C . GLY A 1 79 ? 10.885 -1.189 -7.418 1.00 88.62 79 GLY A C 1
ATOM 589 O O . GLY A 1 79 ? 11.450 -1.358 -6.335 1.00 88.62 79 GLY A O 1
ATOM 590 N N . ASN A 1 80 ? 9.724 -0.538 -7.545 1.00 92.06 80 ASN A N 1
ATOM 591 C CA . ASN A 1 80 ? 9.028 0.084 -6.430 1.00 92.06 80 ASN A CA 1
ATOM 592 C C . ASN A 1 80 ? 8.645 -0.964 -5.378 1.00 92.06 80 ASN A C 1
ATOM 594 O O . ASN A 1 80 ? 7.957 -1.948 -5.667 1.00 92.06 80 ASN A O 1
ATOM 598 N N . ARG A 1 81 ? 9.070 -0.748 -4.137 1.00 94.19 81 ARG A N 1
ATOM 599 C CA . ARG A 1 81 ? 8.716 -1.604 -3.000 1.00 94.19 81 ARG A CA 1
ATOM 600 C C . ARG A 1 81 ? 8.589 -0.786 -1.729 1.00 94.19 81 ARG A C 1
ATOM 602 O O . ARG A 1 81 ? 9.253 0.235 -1.583 1.00 94.19 81 ARG A O 1
ATOM 609 N N . ALA A 1 82 ? 7.798 -1.281 -0.793 1.00 93.56 82 ALA A N 1
ATOM 610 C CA . ALA A 1 82 ? 7.648 -0.732 0.540 1.00 93.56 82 ALA A CA 1
ATOM 611 C C . ALA A 1 82 ? 7.999 -1.791 1.587 1.00 93.56 82 ALA A C 1
ATOM 613 O O . ALA A 1 82 ? 7.690 -2.974 1.428 1.00 93.56 82 ALA A O 1
ATOM 614 N N . ILE A 1 83 ? 8.635 -1.362 2.670 1.00 94.88 83 ILE A N 1
ATOM 615 C CA . ILE A 1 83 ? 8.826 -2.164 3.876 1.00 94.88 83 ILE A CA 1
ATOM 616 C C . ILE A 1 83 ? 8.082 -1.459 5.000 1.00 94.88 83 ILE A C 1
ATOM 618 O O . ILE A 1 83 ? 8.354 -0.289 5.271 1.00 94.88 83 ILE A O 1
ATOM 622 N N . TYR A 1 84 ? 7.154 -2.173 5.636 1.00 95.06 84 TYR A N 1
ATOM 623 C CA . TYR A 1 84 ? 6.443 -1.680 6.813 1.00 95.06 84 TYR A CA 1
ATOM 624 C C . TYR A 1 84 ? 6.994 -2.339 8.069 1.00 95.06 84 TYR A C 1
ATOM 626 O O . TYR A 1 84 ? 7.006 -3.569 8.174 1.00 95.06 84 TYR A O 1
ATOM 634 N N . THR A 1 85 ? 7.419 -1.531 9.030 1.00 95.69 85 THR A N 1
ATOM 635 C CA . THR A 1 85 ? 7.901 -1.991 10.333 1.00 95.69 85 THR A CA 1
ATOM 636 C C . THR A 1 85 ? 7.183 -1.253 11.448 1.00 95.69 85 THR A C 1
ATOM 638 O O . THR A 1 85 ? 6.758 -0.109 11.303 1.00 95.69 85 THR A O 1
ATOM 641 N N . VAL A 1 86 ? 7.032 -1.920 12.587 1.00 94.94 86 VAL A N 1
ATOM 642 C CA . VAL A 1 86 ? 6.536 -1.278 13.804 1.00 94.94 86 VAL A CA 1
ATOM 643 C C . VAL A 1 86 ? 7.717 -0.609 14.494 1.00 94.94 86 VAL A C 1
ATOM 645 O O . VAL A 1 86 ? 8.718 -1.267 14.771 1.00 94.94 86 VAL A O 1
ATOM 648 N N . ALA A 1 87 ? 7.591 0.679 14.787 1.00 92.56 87 ALA A N 1
ATOM 649 C CA . ALA A 1 87 ? 8.613 1.485 15.440 1.00 92.56 87 ALA A CA 1
ATOM 650 C C . ALA A 1 87 ? 8.026 2.265 16.627 1.00 92.56 87 ALA A C 1
ATOM 652 O O . ALA A 1 87 ? 6.809 2.401 16.764 1.00 92.56 87 ALA A O 1
ATOM 653 N N . GLY A 1 88 ? 8.897 2.788 17.492 1.00 90.19 88 GLY A N 1
ATOM 654 C CA . GLY A 1 88 ? 8.493 3.483 18.719 1.00 90.19 88 GLY A CA 1
ATOM 655 C C . GLY A 1 88 ? 8.055 2.535 19.844 1.00 90.19 88 GLY A C 1
ATOM 656 O O . GLY A 1 88 ? 8.207 1.316 19.755 1.00 90.19 88 GLY A O 1
ATOM 657 N N . SER A 1 89 ? 7.526 3.104 20.927 1.00 85.44 89 SER A N 1
ATOM 658 C CA . SER A 1 89 ? 7.132 2.369 22.135 1.00 85.44 89 SER A CA 1
ATOM 659 C C . SER A 1 89 ? 5.971 3.053 22.851 1.00 85.44 89 SER A C 1
ATOM 661 O O . SER A 1 89 ? 5.896 4.280 22.848 1.00 85.44 89 SER A O 1
ATOM 663 N N . GLY A 1 90 ? 5.115 2.274 23.518 1.00 85.50 90 GLY A N 1
ATOM 664 C CA . GLY A 1 90 ? 3.961 2.810 24.245 1.00 85.50 90 GLY A CA 1
ATOM 665 C C . GLY A 1 90 ? 3.036 3.612 23.327 1.00 85.50 90 GLY A C 1
ATOM 666 O O . GLY A 1 90 ? 2.731 3.166 22.221 1.00 85.50 90 GLY A O 1
ATOM 667 N N . ASP A 1 91 ? 2.643 4.803 23.774 1.00 80.38 91 ASP A N 1
ATOM 668 C CA . ASP A 1 91 ? 1.739 5.702 23.041 1.00 80.38 91 ASP A CA 1
ATOM 669 C C . ASP A 1 91 ? 2.382 6.347 21.799 1.00 80.38 91 ASP A C 1
ATOM 671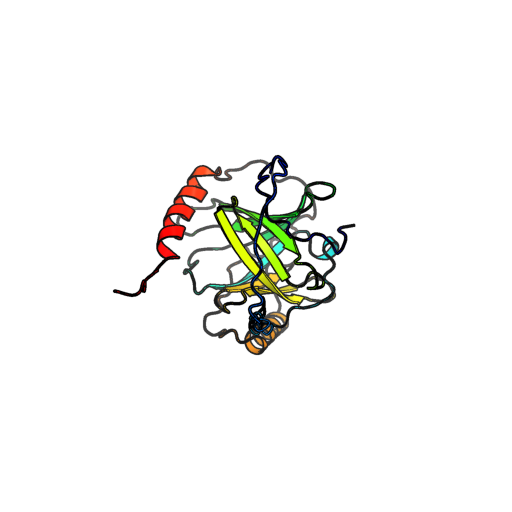 O O . ASP A 1 91 ? 1.676 6.845 20.925 1.00 80.38 91 ASP A O 1
ATOM 675 N N . ASP A 1 92 ? 3.714 6.303 21.683 1.00 84.44 92 ASP A N 1
ATOM 676 C CA . ASP A 1 92 ? 4.465 6.836 20.540 1.00 84.44 92 ASP A CA 1
ATOM 677 C C . ASP A 1 92 ? 4.748 5.768 19.469 1.00 84.44 92 ASP A C 1
ATOM 679 O O . ASP A 1 92 ? 5.602 5.960 18.599 1.00 84.44 92 ASP A O 1
ATOM 683 N N . GLN A 1 93 ? 4.073 4.617 19.526 1.00 89.56 93 GLN A N 1
ATOM 684 C CA . GLN A 1 93 ? 4.203 3.577 18.511 1.00 89.56 93 GLN A CA 1
ATOM 685 C C . GLN A 1 93 ? 3.610 4.032 17.165 1.00 89.56 93 GLN A C 1
ATOM 687 O O . GLN A 1 93 ? 2.549 4.651 17.094 1.00 89.56 93 GLN A O 1
ATOM 692 N N . TYR A 1 94 ? 4.308 3.722 16.073 1.00 93.06 94 TYR A N 1
ATOM 693 C CA . TYR A 1 94 ? 3.877 4.017 14.706 1.00 93.06 94 TYR A CA 1
ATOM 694 C C . TYR A 1 94 ? 4.365 2.946 13.734 1.00 93.06 94 TYR A C 1
ATOM 696 O O . TYR A 1 94 ? 5.204 2.108 14.067 1.00 93.06 94 TYR A O 1
ATOM 704 N N . ILE A 1 95 ? 3.839 2.984 12.514 1.00 94.75 95 ILE A N 1
ATOM 705 C CA . ILE A 1 95 ? 4.320 2.157 11.411 1.00 94.75 95 ILE A CA 1
ATOM 706 C C . ILE A 1 95 ? 5.292 3.001 10.591 1.00 94.75 95 ILE A C 1
ATOM 708 O O . ILE A 1 95 ? 4.919 4.049 10.065 1.00 94.75 95 ILE A O 1
ATOM 712 N N . GLU A 1 96 ? 6.543 2.579 10.489 1.00 95.00 96 GLU A N 1
ATOM 713 C CA . GLU A 1 96 ? 7.492 3.156 9.545 1.00 95.00 96 GLU A CA 1
ATOM 714 C C . GLU A 1 96 ? 7.291 2.499 8.178 1.00 95.00 96 GLU A C 1
ATOM 716 O O . GLU A 1 96 ? 7.232 1.277 8.065 1.00 95.00 96 GLU A O 1
ATOM 721 N N . ALA A 1 97 ? 7.130 3.322 7.145 1.00 93.69 97 ALA A N 1
ATOM 722 C CA . ALA A 1 97 ? 6.972 2.901 5.763 1.00 93.69 97 ALA A CA 1
ATOM 723 C C . ALA A 1 97 ? 8.167 3.400 4.950 1.00 93.69 97 ALA A C 1
ATOM 725 O O . ALA A 1 97 ? 8.236 4.581 4.594 1.00 93.69 97 ALA A O 1
ATOM 726 N N . THR A 1 98 ? 9.097 2.499 4.649 1.00 91.38 98 THR A N 1
ATOM 727 C CA . THR A 1 98 ? 10.273 2.786 3.823 1.00 91.38 98 THR A CA 1
ATOM 728 C C . THR A 1 98 ? 10.011 2.335 2.397 1.00 91.38 98 THR A C 1
ATOM 730 O O . THR A 1 98 ? 9.890 1.140 2.128 1.00 91.38 98 THR A O 1
ATOM 733 N N . ASN A 1 99 ? 9.921 3.292 1.480 1.00 90.25 99 ASN A N 1
ATOM 734 C CA . ASN A 1 99 ? 9.682 3.062 0.063 1.00 90.25 99 ASN A CA 1
ATOM 735 C C . ASN A 1 99 ? 10.996 3.154 -0.702 1.00 90.25 99 ASN A C 1
ATOM 737 O O . ASN A 1 99 ? 11.780 4.070 -0.471 1.00 90.25 99 ASN A O 1
ATOM 741 N N . PHE A 1 100 ? 11.201 2.239 -1.636 1.00 88.81 100 PHE A N 1
ATOM 742 C CA . PHE A 1 100 ? 12.363 2.187 -2.508 1.00 88.81 100 PHE A CA 1
ATOM 743 C C . PHE A 1 100 ? 11.903 2.224 -3.954 1.00 88.81 100 PHE A C 1
ATOM 745 O O . PHE A 1 100 ? 10.880 1.621 -4.271 1.00 88.81 100 PHE A O 1
ATOM 752 N N . TYR A 1 101 ? 12.658 2.889 -4.820 1.00 89.12 101 TYR A N 1
ATOM 753 C CA . TYR A 1 101 ? 12.424 2.899 -6.263 1.00 89.12 101 TYR A CA 1
ATOM 754 C C . TYR A 1 101 ? 13.712 3.254 -7.007 1.00 89.12 101 TYR A C 1
ATOM 756 O O . TYR A 1 101 ? 14.642 3.823 -6.436 1.00 89.12 101 TYR A O 1
ATOM 764 N N . ARG A 1 102 ? 13.766 2.947 -8.298 1.00 88.06 102 ARG A N 1
ATOM 765 C CA . ARG A 1 102 ? 14.790 3.451 -9.222 1.00 88.06 102 ARG A CA 1
ATOM 766 C C . ARG A 1 102 ? 14.142 4.399 -10.206 1.00 88.06 102 ARG A C 1
ATOM 768 O O . ARG A 1 102 ? 12.967 4.224 -10.521 1.00 88.06 102 ARG A O 1
ATOM 775 N N . LYS A 1 103 ? 14.895 5.380 -10.691 1.00 85.56 103 LYS A N 1
ATOM 776 C CA . LYS A 1 103 ? 14.425 6.366 -11.662 1.00 85.56 103 LYS A CA 1
ATOM 777 C C . LYS A 1 103 ? 15.249 6.251 -12.939 1.00 85.56 103 LYS A C 1
ATOM 779 O O . LYS A 1 103 ? 16.463 6.077 -12.911 1.00 85.56 103 LYS A O 1
ATOM 784 N N . GLU A 1 104 ? 14.586 6.335 -14.078 1.00 83.00 104 GLU A N 1
ATOM 785 C CA . GLU A 1 104 ? 15.264 6.371 -15.364 1.00 83.00 104 GLU A CA 1
ATOM 786 C C . GLU A 1 104 ? 16.221 7.571 -15.428 1.00 83.00 104 GLU A C 1
ATOM 788 O O . GLU A 1 104 ? 15.946 8.647 -14.892 1.00 83.00 104 GLU A O 1
ATOM 793 N N . GLY A 1 105 ? 17.387 7.367 -16.042 1.00 81.44 105 GLY A N 1
ATOM 794 C CA . GLY A 1 105 ? 18.432 8.387 -16.126 1.00 81.44 105 GLY A CA 1
ATOM 795 C C . GLY A 1 105 ? 19.286 8.556 -14.862 1.00 81.44 105 GLY A C 1
ATOM 796 O O . GLY A 1 105 ? 20.238 9.329 -14.900 1.00 81.44 105 GLY A O 1
ATOM 797 N N . THR A 1 106 ? 19.023 7.824 -13.769 1.00 79.19 106 THR A N 1
ATOM 798 C CA . THR A 1 106 ? 19.878 7.836 -12.559 1.00 79.19 106 THR A CA 1
ATOM 799 C C . THR A 1 106 ? 20.810 6.623 -12.451 1.00 79.19 106 THR A C 1
ATOM 801 O O . THR A 1 106 ? 21.402 6.394 -11.396 1.00 79.19 106 THR A O 1
ATOM 804 N N . GLY A 1 107 ? 20.945 5.834 -13.523 1.00 77.62 107 GLY A N 1
ATOM 805 C CA . GLY A 1 107 ? 21.683 4.565 -13.519 1.00 77.62 107 GLY A CA 1
ATOM 806 C C . GLY A 1 107 ? 21.059 3.533 -12.570 1.00 77.62 107 GLY A C 1
ATOM 807 O O . GLY A 1 107 ? 19.848 3.535 -12.359 1.00 77.62 107 GLY A O 1
ATOM 808 N N . ASP A 1 108 ? 21.887 2.693 -11.944 1.00 76.44 108 ASP A N 1
ATOM 809 C CA . ASP A 1 108 ? 21.451 1.682 -10.961 1.00 76.44 108 ASP A CA 1
ATOM 810 C C . ASP A 1 108 ? 21.163 2.256 -9.561 1.00 76.44 108 ASP A C 1
ATOM 812 O O . ASP A 1 108 ? 20.979 1.511 -8.594 1.00 76.44 108 ASP A O 1
ATOM 816 N N . ARG A 1 109 ? 21.131 3.588 -9.425 1.00 84.44 109 ARG A N 1
ATOM 817 C CA . ARG A 1 109 ? 20.907 4.250 -8.141 1.00 84.44 109 ARG A CA 1
ATOM 818 C C . ARG A 1 109 ? 19.506 3.952 -7.615 1.00 84.44 109 ARG A C 1
ATOM 820 O O . ARG A 1 109 ? 18.502 4.171 -8.293 1.00 84.44 109 ARG A O 1
ATOM 827 N N . GLU A 1 110 ? 19.449 3.499 -6.369 1.00 87.50 110 GLU A N 1
ATOM 828 C CA . GLU A 1 110 ? 18.203 3.302 -5.642 1.00 87.50 110 GLU A CA 1
ATOM 829 C C . GLU A 1 110 ? 17.884 4.518 -4.770 1.00 87.50 110 GLU A C 1
ATOM 831 O O . GLU A 1 110 ? 18.730 5.045 -4.045 1.00 87.50 110 GLU A O 1
ATOM 836 N N . HIS A 1 111 ? 16.637 4.960 -4.848 1.00 87.56 111 HIS A N 1
ATOM 837 C CA . HIS A 1 111 ? 16.085 6.053 -4.068 1.00 87.56 111 HIS A CA 1
ATOM 838 C C . HIS A 1 111 ? 15.264 5.499 -2.908 1.00 87.56 111 HIS A C 1
ATOM 840 O O . HIS A 1 111 ? 14.605 4.469 -3.048 1.00 87.56 111 HIS A O 1
ATOM 846 N N . VAL A 1 112 ? 15.272 6.212 -1.778 1.00 86.38 112 VAL A N 1
ATOM 847 C CA . VAL A 1 112 ? 14.565 5.823 -0.550 1.00 86.38 112 VAL A CA 1
ATOM 848 C C . VAL A 1 112 ? 13.694 6.977 -0.057 1.00 86.38 112 VAL A C 1
ATOM 850 O O . VAL A 1 112 ? 14.152 8.115 0.006 1.00 86.38 112 VAL A O 1
ATOM 853 N N . ALA A 1 113 ? 12.448 6.687 0.318 1.00 85.06 113 ALA A N 1
ATOM 854 C CA . ALA A 1 113 ? 11.510 7.645 0.894 1.00 85.06 113 ALA A CA 1
ATOM 855 C C . ALA A 1 113 ? 10.806 7.055 2.123 1.00 85.06 113 ALA A C 1
ATOM 857 O O . ALA A 1 113 ? 10.145 6.019 2.039 1.00 85.06 113 ALA A O 1
ATOM 858 N N . ASN A 1 114 ? 10.916 7.739 3.262 1.00 87.50 114 ASN A N 1
ATOM 859 C CA . ASN A 1 114 ? 10.347 7.291 4.532 1.00 87.50 114 ASN A CA 1
ATOM 860 C C . ASN A 1 114 ? 9.085 8.070 4.889 1.00 87.50 114 ASN A C 1
ATOM 862 O O . ASN A 1 114 ? 9.053 9.296 4.801 1.00 87.50 114 ASN A O 1
ATOM 866 N N . ALA A 1 115 ? 8.073 7.362 5.376 1.00 90.06 115 ALA A N 1
ATOM 867 C CA . ALA A 1 115 ? 6.872 7.944 5.949 1.00 90.06 115 ALA A CA 1
ATOM 868 C C . ALA A 1 115 ? 6.550 7.279 7.287 1.00 90.06 115 ALA A C 1
ATOM 870 O O . ALA A 1 115 ? 6.878 6.117 7.515 1.00 90.06 115 ALA A O 1
ATOM 871 N N . ARG A 1 116 ? 5.869 8.011 8.166 1.00 93.00 116 ARG A N 1
ATOM 872 C CA . ARG A 1 116 ? 5.242 7.426 9.355 1.00 93.00 116 ARG A CA 1
ATOM 873 C C . ARG A 1 116 ? 3.762 7.245 9.099 1.00 93.00 116 ARG A C 1
ATOM 875 O O . ARG A 1 116 ? 3.150 8.141 8.518 1.00 93.00 116 ARG A O 1
ATOM 882 N N . ALA A 1 117 ? 3.206 6.134 9.553 1.00 92.31 117 ALA A N 1
ATOM 883 C CA . ALA A 1 117 ? 1.811 5.800 9.377 1.00 92.31 117 ALA A CA 1
ATOM 884 C C . ALA A 1 117 ? 1.142 5.363 10.680 1.00 92.31 117 ALA A C 1
ATOM 886 O O . ALA A 1 117 ? 1.757 4.720 11.532 1.00 92.31 117 ALA A O 1
ATOM 887 N N . TRP A 1 118 ? -0.142 5.697 10.798 1.00 91.38 118 TRP A N 1
ATOM 888 C CA . TRP A 1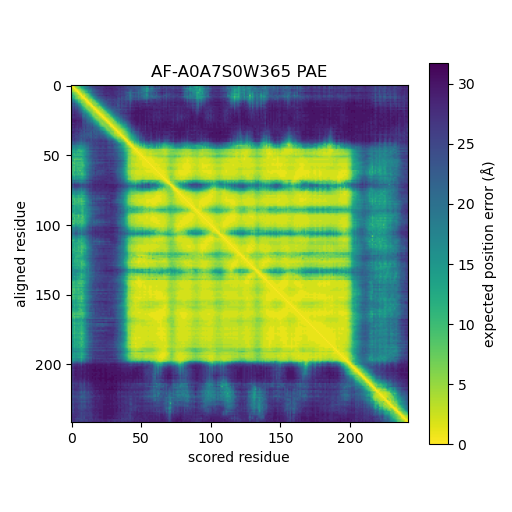 118 ? -0.996 5.334 11.924 1.00 91.38 118 TRP A CA 1
ATOM 889 C C . TRP A 1 118 ? -2.353 4.864 11.408 1.00 91.38 118 TRP A C 1
ATOM 891 O O . TRP A 1 118 ? -2.988 5.593 10.635 1.00 91.38 118 TRP A O 1
ATOM 901 N N . PRO A 1 119 ? -2.824 3.676 11.816 1.00 90.81 119 PRO A N 1
ATOM 902 C CA . PRO A 1 119 ? -4.208 3.287 11.604 1.00 90.81 119 PRO A CA 1
ATOM 903 C C . PRO A 1 119 ? -5.151 4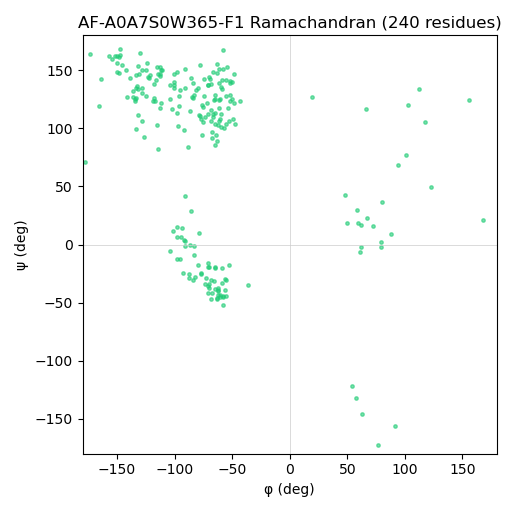.283 12.288 1.00 90.81 119 PRO A C 1
ATOM 905 O O . PRO A 1 119 ? -4.922 4.690 13.423 1.00 90.81 119 PRO A O 1
ATOM 908 N N . ILE A 1 120 ? -6.212 4.684 11.595 1.00 87.06 120 ILE A N 1
ATOM 909 C CA . ILE A 1 120 ? -7.224 5.590 12.139 1.00 87.06 120 ILE A CA 1
ATOM 910 C C . ILE A 1 120 ? -8.173 4.784 13.034 1.00 87.06 120 ILE A C 1
ATOM 912 O O . ILE A 1 120 ? -8.628 3.700 12.649 1.00 87.06 120 ILE A O 1
ATOM 916 N N . GLU A 1 121 ? -8.484 5.325 14.212 1.00 79.81 121 GLU A N 1
ATOM 917 C CA . GLU A 1 121 ? -9.466 4.756 15.142 1.00 79.81 121 GLU A CA 1
ATOM 918 C C . GLU A 1 121 ? -10.828 4.527 14.470 1.00 79.81 121 GLU A C 1
ATOM 920 O O . GLU A 1 121 ? -11.157 5.143 13.458 1.00 79.81 121 GLU A O 1
ATOM 925 N N . ASP A 1 122 ? -11.590 3.561 14.983 1.00 81.69 122 ASP A N 1
ATOM 926 C CA . ASP A 1 122 ? -12.916 3.157 14.484 1.00 81.69 122 ASP A CA 1
ATOM 927 C C . ASP A 1 122 ? -12.979 2.619 13.038 1.00 81.69 122 ASP A C 1
ATOM 929 O O . ASP A 1 122 ? -14.012 2.110 12.587 1.00 81.69 122 ASP A O 1
ATOM 933 N N . THR A 1 123 ? -11.850 2.591 12.324 1.00 81.06 123 THR A N 1
ATOM 934 C CA . THR A 1 123 ? -11.749 2.010 10.973 1.00 81.06 123 THR A CA 1
ATOM 935 C C . THR A 1 123 ? -11.348 0.535 10.968 1.00 81.06 123 THR A C 1
ATOM 937 O O . THR A 1 123 ? -11.149 -0.053 9.907 1.00 81.06 123 THR A O 1
ATOM 940 N N . SER A 1 124 ? -11.209 -0.081 12.150 1.00 86.06 124 SER A N 1
ATOM 941 C CA . SER A 1 124 ? -10.700 -1.451 12.313 1.00 86.06 124 SER A CA 1
ATOM 942 C C . SER A 1 124 ? -9.410 -1.691 11.512 1.00 86.06 124 SER A C 1
ATOM 944 O O . SER A 1 124 ? -9.261 -2.724 10.855 1.00 86.06 124 SER A O 1
ATOM 946 N N . ASN A 1 125 ? -8.501 -0.710 11.556 1.00 88.06 125 ASN A N 1
ATOM 947 C CA . ASN A 1 125 ? -7.222 -0.679 10.849 1.00 88.06 125 ASN A CA 1
ATOM 948 C C . ASN A 1 125 ? -7.309 -0.701 9.310 1.00 88.06 125 ASN A C 1
ATOM 950 O O . ASN A 1 125 ? -6.311 -0.975 8.648 1.00 88.06 125 ASN A O 1
ATOM 954 N N . GLY A 1 126 ? -8.469 -0.413 8.718 1.00 89.12 126 GLY A N 1
ATOM 955 C CA . GLY A 1 126 ? -8.642 -0.363 7.263 1.00 89.12 126 GLY A CA 1
ATOM 956 C C . GLY A 1 126 ? -8.154 0.929 6.611 1.00 89.12 126 GLY A C 1
ATOM 957 O O . GLY A 1 126 ? -7.956 0.976 5.400 1.00 89.12 126 GLY A O 1
ATOM 958 N N . VAL A 1 127 ? -7.970 1.992 7.395 1.00 91.38 127 VAL A N 1
ATOM 959 C CA . VAL A 1 127 ? -7.671 3.338 6.891 1.00 91.38 127 VAL A CA 1
ATOM 960 C C . VAL A 1 127 ? -6.528 3.899 7.695 1.00 91.38 127 VAL A C 1
ATOM 962 O O . VAL A 1 127 ? -6.579 3.880 8.924 1.00 91.38 127 VAL A O 1
ATOM 965 N N . TRP A 1 128 ? -5.468 4.336 7.028 1.00 91.56 128 TRP A N 1
ATOM 966 C CA . TRP A 1 128 ? -4.294 4.848 7.724 1.00 91.56 128 TRP A CA 1
ATOM 967 C C . TRP A 1 128 ? -3.960 6.253 7.252 1.00 91.56 128 TRP A C 1
ATOM 969 O O . TRP A 1 128 ? -4.194 6.644 6.104 1.00 91.56 128 TRP A O 1
ATOM 979 N N . TRP A 1 129 ? -3.389 7.000 8.178 1.00 89.62 129 TRP A N 1
ATOM 980 C CA . TRP A 1 129 ? -2.842 8.320 7.967 1.00 89.62 129 TRP A CA 1
ATOM 981 C C . TRP A 1 129 ? -1.331 8.234 7.831 1.00 89.62 129 TRP A C 1
ATOM 983 O O . TRP A 1 129 ? -0.690 7.596 8.660 1.00 89.62 129 TRP A O 1
ATOM 993 N N . PHE A 1 130 ? -0.770 8.919 6.841 1.00 87.94 130 PHE A N 1
ATOM 994 C CA . PHE A 1 130 ? 0.662 9.030 6.601 1.00 87.94 130 PHE A CA 1
ATOM 995 C C . PHE A 1 130 ? 1.134 10.452 6.846 1.00 87.94 130 PHE A C 1
ATOM 997 O O . PHE A 1 130 ? 0.441 11.419 6.530 1.00 87.94 130 PHE A O 1
ATOM 1004 N N . SER A 1 131 ? 2.351 10.573 7.360 1.00 86.25 131 SER A N 1
ATOM 1005 C CA . SER A 1 131 ? 3.056 11.835 7.530 1.00 86.25 131 SER A CA 1
ATOM 1006 C C . SER A 1 131 ? 4.489 11.689 7.046 1.00 86.25 131 SER A C 1
ATOM 1008 O O . SER A 1 131 ? 5.242 10.856 7.558 1.00 86.25 131 SER A O 1
ATOM 1010 N N . VAL A 1 132 ? 4.893 12.565 6.131 1.00 80.75 132 VAL A N 1
ATOM 1011 C CA . VAL A 1 132 ? 6.277 12.692 5.680 1.00 80.75 132 VAL A CA 1
ATOM 1012 C C . VAL A 1 132 ? 6.835 14.024 6.150 1.00 80.75 132 VAL A C 1
ATOM 1014 O O . VAL A 1 132 ? 6.254 15.077 5.891 1.00 80.75 132 VAL A O 1
ATOM 1017 N N . LEU A 1 133 ? 7.930 13.972 6.916 1.00 72.44 133 LEU A N 1
ATOM 1018 C CA . LEU A 1 133 ? 8.568 15.140 7.545 1.00 72.44 133 LEU A CA 1
ATOM 1019 C C . LEU A 1 133 ? 7.622 16.070 8.328 1.00 72.44 133 LEU A C 1
ATOM 1021 O O . LEU A 1 133 ? 7.963 17.218 8.575 1.00 72.44 133 LEU A O 1
ATOM 1025 N N . ARG A 1 134 ? 6.427 15.602 8.716 1.00 67.69 134 ARG A N 1
ATOM 1026 C CA . ARG A 1 134 ? 5.329 16.410 9.293 1.00 67.69 134 ARG A CA 1
ATOM 1027 C C . ARG A 1 134 ? 4.784 17.527 8.390 1.00 67.69 134 ARG A C 1
ATOM 1029 O O . ARG A 1 134 ? 3.778 18.123 8.753 1.00 67.69 134 ARG A O 1
ATOM 1036 N N . LEU A 1 135 ? 5.399 17.787 7.238 1.00 67.06 135 LEU A N 1
ATOM 1037 C CA . LEU A 1 135 ? 4.991 18.826 6.290 1.00 67.06 135 LEU A CA 1
ATOM 1038 C C . LEU A 1 135 ? 3.937 18.325 5.301 1.00 67.06 135 LEU A C 1
ATOM 1040 O O . LEU A 1 135 ? 3.130 19.109 4.815 1.00 67.06 135 LEU A O 1
ATOM 1044 N N . ILE A 1 136 ? 3.942 17.023 5.002 1.00 72.38 136 ILE A N 1
ATOM 1045 C CA . ILE A 1 136 ? 3.049 16.416 4.013 1.00 72.38 136 ILE A CA 1
ATOM 1046 C C . ILE A 1 136 ? 2.283 15.284 4.678 1.00 72.38 136 ILE A C 1
ATOM 1048 O O . ILE A 1 136 ? 2.876 14.399 5.298 1.00 72.38 136 ILE A O 1
ATOM 1052 N N . GLN A 1 137 ? 0.961 15.322 4.543 1.00 79.88 137 GLN A N 1
ATOM 1053 C CA . GLN A 1 137 ? 0.050 14.376 5.170 1.00 79.88 137 GLN A CA 1
ATOM 1054 C C . GLN A 1 137 ? -0.959 13.860 4.151 1.00 79.88 137 GLN A C 1
ATOM 1056 O O . GLN A 1 137 ? -1.507 14.631 3.363 1.00 79.88 137 GLN A O 1
ATOM 1061 N N . PHE A 1 138 ? -1.213 12.555 4.163 1.00 81.88 138 PHE A N 1
ATOM 1062 C CA . PHE A 1 138 ? -2.182 11.933 3.266 1.00 81.88 138 PHE A CA 1
ATOM 1063 C C . PHE A 1 138 ? -2.825 10.703 3.901 1.00 81.88 138 PHE A C 1
ATOM 1065 O O . PHE A 1 138 ? -2.338 10.154 4.887 1.00 81.88 138 PHE A O 1
ATOM 1072 N N . ARG A 1 139 ? -3.962 10.285 3.344 1.00 86.38 139 ARG A N 1
ATOM 1073 C CA . ARG A 1 139 ? -4.722 9.120 3.800 1.00 86.38 139 ARG A CA 1
ATOM 1074 C C . ARG A 1 139 ? -4.750 8.068 2.715 1.00 86.38 139 ARG A C 1
ATOM 1076 O O . ARG A 1 139 ? -4.960 8.397 1.547 1.00 86.38 139 ARG A O 1
ATOM 1083 N N . TRP A 1 140 ? -4.640 6.820 3.136 1.00 88.31 140 TRP A N 1
ATOM 1084 C CA . TRP A 1 140 ? -4.937 5.679 2.289 1.00 88.31 140 TRP A CA 1
ATOM 1085 C C . TRP A 1 140 ? -5.997 4.789 2.951 1.00 88.31 140 TRP A C 1
ATOM 1087 O O . TRP A 1 140 ? -6.195 4.813 4.168 1.00 88.31 140 TRP A O 1
ATOM 1097 N N . ALA A 1 141 ? -6.713 4.026 2.144 1.00 92.94 141 ALA A N 1
ATOM 1098 C CA . ALA A 1 141 ? -7.683 3.041 2.586 1.00 92.94 141 ALA A CA 1
ATOM 1099 C C . ALA A 1 141 ? -7.367 1.717 1.895 1.00 92.94 141 ALA A C 1
ATOM 1101 O O . ALA A 1 141 ? -7.203 1.685 0.675 1.00 92.94 141 ALA A O 1
ATOM 1102 N N . LEU A 1 142 ? -7.283 0.637 2.668 1.00 95.38 142 LEU A N 1
ATOM 1103 C CA . LEU A 1 142 ? -7.161 -0.721 2.151 1.00 95.38 142 LEU A CA 1
ATOM 1104 C C . LEU A 1 142 ? -8.530 -1.147 1.620 1.00 95.38 142 LEU A C 1
ATOM 1106 O O . LEU A 1 142 ? -9.439 -1.405 2.395 1.00 95.38 142 LEU A O 1
ATOM 1110 N N . LEU A 1 143 ? -8.690 -1.191 0.303 1.00 96.50 143 LEU A N 1
ATOM 1111 C CA . LEU A 1 143 ? -9.950 -1.499 -0.386 1.00 96.50 143 LEU A CA 1
ATOM 1112 C C . LEU A 1 143 ? -10.177 -3.005 -0.519 1.00 96.50 143 LEU A C 1
ATOM 1114 O O . LEU A 1 143 ? -11.307 -3.481 -0.526 1.00 96.50 143 LEU A O 1
ATOM 1118 N N . ALA A 1 144 ? -9.086 -3.760 -0.614 1.00 97.25 144 ALA A N 1
ATOM 1119 C CA . ALA A 1 144 ? -9.085 -5.209 -0.518 1.00 97.25 144 ALA A CA 1
ATOM 1120 C C . ALA A 1 144 ? -7.772 -5.682 0.093 1.00 97.25 144 ALA A C 1
ATOM 1122 O O . ALA A 1 144 ? -6.715 -5.094 -0.141 1.00 97.25 144 ALA A O 1
ATOM 1123 N N . LEU A 1 145 ? -7.848 -6.775 0.840 1.00 97.69 145 LEU A N 1
ATOM 1124 C CA . LEU A 1 145 ? -6.705 -7.463 1.409 1.00 97.69 145 LEU A CA 1
ATOM 1125 C C . LEU A 1 145 ? -6.969 -8.959 1.307 1.00 97.69 145 LEU A C 1
ATOM 1127 O O . LEU A 1 145 ? -8.026 -9.443 1.712 1.00 97.69 145 LEU A O 1
ATOM 1131 N N . ASP A 1 146 ? -6.015 -9.668 0.727 1.00 96.94 146 ASP A N 1
ATOM 1132 C CA . ASP A 1 146 ? -6.042 -11.117 0.653 1.00 96.94 146 ASP A CA 1
ATOM 1133 C C . ASP A 1 146 ? -6.039 -11.748 2.063 1.00 96.94 146 ASP A C 1
ATOM 1135 O O . ASP A 1 146 ? -5.297 -11.269 2.925 1.00 96.94 146 ASP A O 1
ATOM 1139 N N . PRO A 1 147 ? -6.816 -12.818 2.331 1.00 95.62 147 PRO A N 1
ATOM 1140 C CA . PRO A 1 147 ? -6.844 -13.471 3.647 1.00 95.62 147 PRO A CA 1
ATOM 1141 C C . PRO A 1 147 ? -5.471 -13.956 4.134 1.00 95.62 147 PRO A C 1
ATOM 1143 O O . PRO A 1 147 ? -5.193 -13.937 5.343 1.00 95.62 147 PRO A O 1
ATOM 1146 N N . ASP A 1 148 ? -4.591 -14.315 3.196 1.00 96.69 148 ASP A N 1
ATOM 1147 C CA . ASP A 1 148 ? -3.217 -14.752 3.444 1.00 96.69 148 ASP A CA 1
ATOM 1148 C C . ASP A 1 148 ? -2.202 -13.604 3.343 1.00 96.69 148 ASP A C 1
ATOM 1150 O O . ASP A 1 148 ? -0.996 -13.821 3.469 1.00 96.69 148 ASP A O 1
ATOM 1154 N N . TYR A 1 149 ? -2.681 -12.363 3.184 1.00 97.38 149 TYR A N 1
ATOM 1155 C CA . TYR A 1 149 ? -1.888 -11.132 3.117 1.00 97.38 149 TYR A CA 1
ATOM 1156 C C . TYR A 1 149 ? -0.872 -11.164 1.967 1.00 97.38 149 TYR A C 1
ATOM 1158 O O . TYR A 1 149 ? 0.196 -10.554 2.057 1.00 97.38 149 TYR A O 1
ATOM 1166 N N . GLN A 1 150 ? -1.204 -11.879 0.886 1.00 97.75 150 GLN A N 1
ATOM 1167 C CA . GLN A 1 150 ? -0.343 -12.015 -0.289 1.00 97.75 150 GLN A CA 1
ATOM 1168 C C . GLN A 1 150 ? -0.460 -10.836 -1.251 1.00 97.75 150 GLN A C 1
ATOM 1170 O O . GLN A 1 150 ? 0.494 -10.515 -1.955 1.00 97.75 150 GLN A O 1
ATOM 1175 N N . TRP A 1 151 ? -1.611 -10.168 -1.276 1.00 98.00 151 TRP A N 1
ATOM 1176 C CA . TRP A 1 151 ? -1.840 -8.987 -2.095 1.00 98.00 151 TRP A CA 1
ATOM 1177 C C . TRP A 1 151 ? -2.851 -8.042 -1.440 1.00 98.00 151 TRP A C 1
ATOM 1179 O O . TRP A 1 151 ? -3.681 -8.461 -0.628 1.00 98.00 151 TRP A O 1
ATOM 1189 N N . CYS A 1 152 ? -2.792 -6.759 -1.787 1.00 97.75 152 CYS A N 1
ATOM 1190 C CA . CYS A 1 152 ? -3.784 -5.780 -1.364 1.00 97.75 152 CYS A CA 1
ATOM 1191 C C . CYS A 1 152 ? -3.988 -4.681 -2.412 1.00 97.75 152 CYS A C 1
ATOM 1193 O O . CYS A 1 152 ? -3.176 -4.483 -3.319 1.00 97.75 152 CYS A O 1
ATOM 1195 N N . VAL A 1 153 ? -5.115 -3.986 -2.286 1.00 97.81 153 VAL A N 1
ATOM 1196 C CA . VAL A 1 153 ? -5.445 -2.790 -3.061 1.00 97.81 153 VAL A CA 1
ATOM 1197 C C . VAL A 1 153 ? -5.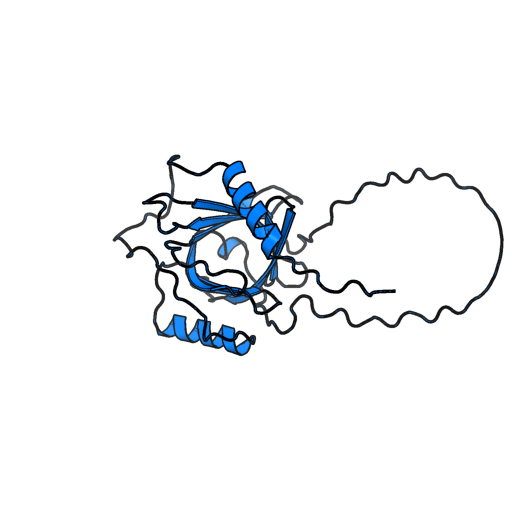610 -1.649 -2.075 1.00 97.81 153 VAL A C 1
ATOM 1199 O O . VAL A 1 153 ? -6.435 -1.746 -1.167 1.00 97.81 153 VAL A O 1
ATOM 1202 N N . ALA A 1 154 ? -4.850 -0.576 -2.255 1.00 95.50 154 ALA A N 1
ATOM 1203 C CA . ALA A 1 154 ? -4.943 0.629 -1.445 1.00 95.50 154 ALA A CA 1
ATOM 1204 C C . ALA A 1 154 ? -5.267 1.831 -2.330 1.00 95.50 154 ALA A C 1
ATOM 1206 O O . ALA A 1 154 ? -4.799 1.908 -3.461 1.00 95.50 154 ALA A O 1
ATOM 1207 N N . GLY A 1 155 ? -6.040 2.788 -1.827 1.00 92.50 155 GLY A N 1
ATOM 1208 C CA . GLY A 1 155 ? -6.358 4.001 -2.578 1.00 92.50 155 GLY A CA 1
ATOM 1209 C C . GLY A 1 155 ? -6.630 5.199 -1.686 1.00 92.50 155 GLY A C 1
ATOM 1210 O O . GLY A 1 155 ? -6.875 5.050 -0.486 1.00 92.50 155 GLY A O 1
ATOM 1211 N N . ASN A 1 156 ? -6.570 6.399 -2.262 1.00 89.75 156 ASN A N 1
ATOM 1212 C CA . ASN A 1 156 ? -6.888 7.625 -1.539 1.00 89.75 156 ASN A CA 1
ATOM 1213 C C . ASN A 1 156 ? -8.382 8.004 -1.671 1.00 89.75 156 ASN A C 1
ATOM 1215 O O . ASN A 1 156 ? -8.999 7.734 -2.702 1.00 89.75 156 ASN A O 1
ATOM 1219 N N . PRO A 1 157 ? -8.979 8.684 -0.670 1.00 87.12 157 PRO A N 1
ATOM 1220 C CA . PRO A 1 157 ? -10.396 9.084 -0.705 1.00 87.12 157 PRO A CA 1
ATOM 1221 C C . PRO A 1 157 ? -10.797 9.985 -1.880 1.00 87.12 157 PRO A C 1
ATOM 1223 O O . PRO A 1 157 ? -11.974 10.076 -2.209 1.00 87.12 157 PRO A O 1
ATOM 1226 N N . LYS A 1 158 ? -9.828 10.660 -2.512 1.00 87.50 158 LYS A N 1
ATOM 1227 C CA . LYS A 1 158 ? -10.047 11.526 -3.681 1.00 87.50 158 LYS A CA 1
ATOM 1228 C C . LYS A 1 158 ? -10.085 10.761 -5.010 1.00 87.50 158 LYS A C 1
ATOM 1230 O O . LYS A 1 158 ? -10.246 11.389 -6.050 1.00 87.50 158 LYS A O 1
ATOM 1235 N N . LEU A 1 159 ? -9.900 9.438 -4.992 1.00 89.88 159 LEU A N 1
ATOM 1236 C CA . LEU A 1 159 ? -9.854 8.572 -6.176 1.00 89.88 159 LEU A CA 1
ATOM 1237 C C . LEU A 1 159 ? -8.752 8.940 -7.186 1.00 89.88 159 LEU A C 1
ATOM 1239 O O . LEU A 1 159 ? -8.823 8.553 -8.350 1.00 89.88 159 LEU A O 1
ATOM 1243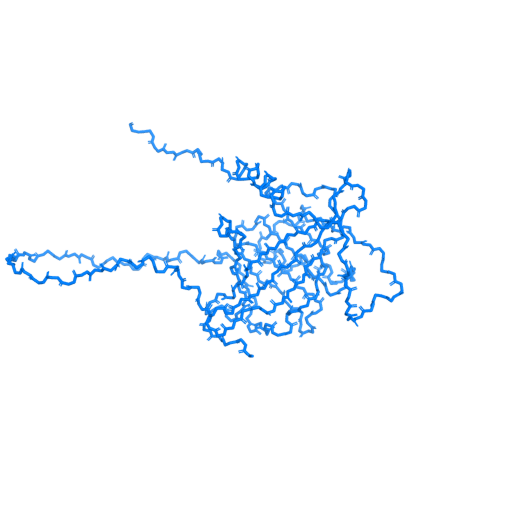 N N . GLN A 1 160 ? -7.746 9.703 -6.758 1.00 87.69 160 GLN A N 1
ATOM 1244 C CA . GLN A 1 160 ? -6.646 10.200 -7.592 1.00 87.69 160 GLN A CA 1
ATOM 1245 C C . GLN A 1 160 ? -5.430 9.273 -7.569 1.00 87.69 160 GLN A C 1
ATOM 1247 O O . GLN A 1 160 ? -4.642 9.289 -8.513 1.00 87.69 160 GLN A O 1
ATOM 1252 N N . ASN A 1 161 ? -5.280 8.481 -6.504 1.00 89.12 161 ASN A N 1
ATOM 1253 C CA . ASN A 1 161 ? -4.152 7.582 -6.320 1.00 89.12 161 ASN A CA 1
ATOM 1254 C C . ASN A 1 161 ? -4.614 6.193 -5.876 1.00 89.12 161 ASN A C 1
ATOM 1256 O O . ASN A 1 161 ? -5.437 6.066 -4.965 1.00 89.12 161 ASN A O 1
ATOM 1260 N N . LEU A 1 162 ? -4.049 5.169 -6.508 1.00 92.94 162 LEU A N 1
ATOM 1261 C CA . LEU A 1 162 ? -4.316 3.754 -6.263 1.00 92.94 162 LEU A CA 1
ATOM 1262 C C . LEU A 1 162 ? -2.991 2.998 -6.306 1.00 92.94 162 LEU A C 1
ATOM 1264 O O . LEU A 1 162 ? -2.153 3.281 -7.158 1.00 92.94 162 LEU A O 1
ATOM 1268 N N . TRP A 1 163 ? -2.843 1.996 -5.450 1.00 94.69 163 TRP A N 1
ATOM 1269 C CA . TRP A 1 163 ? -1.706 1.089 -5.437 1.00 94.69 163 TRP A CA 1
ATOM 1270 C C . TRP A 1 163 ? -2.189 -0.351 -5.364 1.00 94.69 163 TRP A C 1
ATOM 1272 O O . TRP A 1 163 ? -3.045 -0.706 -4.548 1.00 94.69 163 TRP A O 1
ATOM 1282 N N . TYR A 1 164 ? -1.602 -1.189 -6.206 1.00 97.19 164 TYR A N 1
ATOM 1283 C CA . TYR A 1 164 ? -1.686 -2.635 -6.112 1.00 97.19 164 TYR A CA 1
ATOM 1284 C C . TYR A 1 164 ? -0.385 -3.142 -5.524 1.00 97.19 164 TYR A C 1
ATOM 1286 O O . TYR A 1 164 ? 0.679 -2.987 -6.126 1.00 97.19 164 TYR A O 1
ATOM 1294 N N . LEU A 1 165 ? -0.478 -3.752 -4.347 1.00 97.38 165 LEU A N 1
ATOM 1295 C CA . LEU A 1 165 ? 0.676 -4.282 -3.642 1.00 97.38 165 LEU A CA 1
ATOM 1296 C C . LEU A 1 165 ? 0.613 -5.808 -3.594 1.00 97.38 165 LEU A C 1
ATOM 1298 O O . LEU A 1 165 ? -0.463 -6.401 -3.501 1.00 97.38 165 LEU A O 1
ATOM 1302 N N . SER A 1 166 ? 1.778 -6.444 -3.639 1.00 97.69 166 SER A N 1
ATOM 1303 C CA . SER A 1 166 ? 1.929 -7.898 -3.583 1.00 97.69 166 SER A CA 1
ATOM 1304 C C . SER A 1 166 ? 3.157 -8.293 -2.770 1.00 97.69 166 SER A C 1
ATOM 1306 O O . SER A 1 166 ? 4.151 -7.574 -2.748 1.00 97.69 166 SER A O 1
ATOM 1308 N N . ARG A 1 167 ? 3.130 -9.458 -2.122 1.00 96.12 167 ARG A N 1
ATOM 1309 C CA . ARG A 1 167 ? 4.321 -10.046 -1.482 1.00 96.12 167 ARG A CA 1
ATOM 1310 C C . ARG A 1 167 ? 5.344 -10.549 -2.502 1.00 96.12 167 ARG A C 1
ATOM 1312 O O . ARG A 1 167 ? 6.515 -10.691 -2.171 1.00 96.12 167 ARG A O 1
ATOM 1319 N N . THR A 1 168 ? 4.918 -10.766 -3.744 1.00 94.81 168 THR A N 1
ATOM 1320 C CA . THR A 1 168 ? 5.763 -11.158 -4.879 1.00 94.81 168 THR A CA 1
ATOM 1321 C C . THR A 1 168 ? 5.871 -10.031 -5.913 1.00 94.81 168 THR A C 1
ATOM 1323 O O . THR A 1 168 ? 4.905 -9.289 -6.098 1.00 94.81 168 THR A O 1
ATOM 1326 N N . PRO A 1 169 ? 6.989 -9.928 -6.660 1.00 94.00 169 PRO A N 1
ATOM 1327 C CA . PRO A 1 169 ? 7.185 -8.884 -7.676 1.00 94.00 169 PRO A CA 1
ATOM 1328 C C . PRO A 1 169 ? 6.212 -8.988 -8.861 1.00 94.00 169 PRO A C 1
ATOM 1330 O O . PRO A 1 169 ? 5.992 -8.021 -9.586 1.00 94.00 169 PRO A O 1
ATOM 1333 N N . HIS A 1 170 ? 5.596 -10.152 -9.067 1.00 92.44 170 HIS A N 1
ATOM 1334 C CA . HIS A 1 170 ? 4.598 -10.363 -10.108 1.00 92.44 170 HIS A CA 1
ATOM 1335 C C . HIS A 1 170 ? 3.383 -11.090 -9.540 1.00 92.44 170 HIS A C 1
ATOM 1337 O O . HIS A 1 170 ? 3.512 -11.953 -8.670 1.00 92.44 170 HIS A O 1
ATOM 1343 N N . VAL A 1 171 ? 2.205 -10.760 -10.068 1.00 94.19 171 VAL A N 1
ATOM 1344 C CA . VAL A 1 171 ? 0.932 -11.404 -9.728 1.00 94.19 171 VAL A CA 1
ATOM 1345 C C . VAL A 1 171 ? 0.359 -12.128 -10.939 1.00 94.19 171 V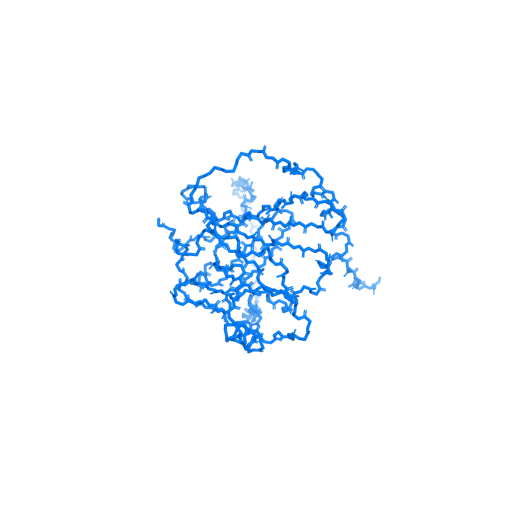AL A C 1
ATOM 1347 O O . VAL A 1 171 ? 0.597 -11.743 -12.088 1.00 94.19 171 VAL A O 1
ATOM 1350 N N . SER A 1 172 ? -0.438 -13.168 -10.692 1.00 96.00 172 SER A N 1
ATOM 1351 C CA . SER A 1 172 ? -1.119 -13.881 -11.770 1.00 96.00 172 SER A CA 1
ATOM 1352 C C . SER A 1 172 ? -2.116 -12.965 -12.501 1.00 96.00 172 SER A C 1
ATOM 1354 O O . SER A 1 172 ? -2.660 -12.024 -11.907 1.00 96.00 172 SER A O 1
ATOM 1356 N N . PRO A 1 173 ? -2.445 -13.249 -13.775 1.00 95.69 173 PRO A N 1
ATOM 1357 C CA . PRO A 1 173 ? -3.479 -12.505 -14.495 1.00 95.69 173 PRO A CA 1
ATOM 1358 C C . PRO A 1 173 ? -4.837 -12.495 -13.777 1.00 95.69 173 PRO A C 1
ATOM 1360 O O . PRO A 1 173 ? -5.584 -11.525 -13.885 1.00 95.69 173 PRO A O 1
ATOM 1363 N N . ALA A 1 174 ? -5.158 -13.557 -13.029 1.00 97.00 174 ALA A N 1
ATOM 1364 C CA . ALA A 1 174 ? -6.389 -13.645 -12.249 1.00 97.00 174 ALA A CA 1
ATOM 1365 C C . ALA A 1 174 ? -6.395 -12.658 -11.070 1.00 97.00 174 ALA A C 1
ATOM 1367 O O . ALA A 1 174 ? -7.363 -11.915 -10.909 1.00 97.00 174 ALA A O 1
ATOM 1368 N N . VAL A 1 175 ? -5.301 -12.592 -10.300 1.00 97.25 175 VAL A N 1
ATOM 1369 C CA . VAL A 1 175 ? -5.149 -11.626 -9.197 1.00 97.25 175 VAL A CA 1
ATOM 1370 C C . VAL A 1 175 ? -5.173 -10.195 -9.734 1.00 97.25 175 VAL A C 1
ATOM 1372 O O . VAL A 1 175 ? -5.907 -9.361 -9.213 1.00 97.25 175 VAL A O 1
ATOM 1375 N N . TRP A 1 176 ? -4.480 -9.929 -10.844 1.00 97.12 176 TRP A N 1
ATOM 1376 C CA . TRP A 1 176 ? -4.506 -8.619 -11.503 1.00 97.12 176 TRP A CA 1
ATOM 1377 C C . TRP A 1 176 ? -5.923 -8.182 -11.916 1.00 97.12 176 TRP A C 1
ATOM 1379 O O . TRP A 1 176 ? -6.323 -7.037 -11.705 1.00 97.12 176 TRP A O 1
ATOM 1389 N N . ARG A 1 177 ? -6.726 -9.086 -12.496 1.00 97.06 177 ARG A N 1
ATOM 1390 C CA . ARG A 1 177 ? -8.135 -8.794 -12.824 1.00 97.06 177 ARG A CA 1
ATOM 1391 C C . ARG A 1 177 ? -8.979 -8.546 -11.576 1.00 97.06 177 ARG A C 1
ATOM 1393 O O . ARG A 1 177 ? -9.824 -7.655 -11.602 1.00 97.06 177 ARG A O 1
ATOM 1400 N N . ARG A 1 178 ? -8.736 -9.289 -10.493 1.00 97.62 178 ARG A N 1
ATOM 1401 C CA . ARG A 1 178 ? -9.428 -9.091 -9.214 1.00 97.62 178 ARG A CA 1
ATOM 1402 C C . ARG A 1 178 ? -9.131 -7.714 -8.621 1.00 97.62 178 ARG A C 1
ATOM 1404 O O . ARG A 1 178 ? -10.066 -7.020 -8.241 1.00 97.62 178 ARG A O 1
ATOM 1411 N N . MET A 1 179 ? -7.865 -7.295 -8.612 1.00 98.12 179 MET A N 1
ATOM 1412 C CA . MET A 1 179 ? -7.454 -5.959 -8.158 1.00 98.12 179 MET A CA 1
ATOM 1413 C C . MET A 1 179 ? -8.146 -4.845 -8.953 1.00 98.12 179 MET A C 1
ATOM 1415 O O . MET A 1 179 ? -8.701 -3.919 -8.367 1.00 98.12 179 MET A O 1
ATOM 1419 N N . GLN A 1 180 ? -8.195 -4.980 -10.283 1.00 97.38 180 GLN A N 1
ATOM 1420 C CA . GLN A 1 180 ? -8.918 -4.045 -11.151 1.00 97.38 180 GLN A CA 1
ATOM 1421 C C . GLN A 1 180 ? -10.423 -4.009 -10.869 1.00 97.38 180 GLN A C 1
ATOM 1423 O O . GLN A 1 180 ? -11.014 -2.935 -10.906 1.00 97.38 180 GLN A O 1
ATOM 1428 N N . GLY A 1 181 ? -11.047 -5.157 -10.586 1.00 97.00 181 GLY A N 1
ATOM 1429 C CA . GLY A 1 181 ? -12.449 -5.219 -10.161 1.00 97.00 181 GLY A CA 1
ATOM 1430 C C . GLY A 1 181 ? -12.688 -4.405 -8.891 1.00 97.00 181 GLY A C 1
ATOM 1431 O O . GLY A 1 181 ? -13.498 -3.486 -8.904 1.00 97.00 181 GLY A O 1
ATOM 1432 N N . VAL A 1 182 ? -11.886 -4.650 -7.849 1.00 96.88 182 VAL A N 1
ATOM 1433 C CA . VAL A 1 182 ? -11.953 -3.908 -6.575 1.00 96.88 182 VAL A CA 1
ATOM 1434 C C . VAL A 1 182 ? -11.823 -2.400 -6.790 1.00 96.88 182 VAL A C 1
ATOM 1436 O O . VAL A 1 182 ? -12.569 -1.625 -6.192 1.00 96.88 182 VAL A O 1
ATOM 1439 N N . ALA A 1 183 ? -10.882 -1.970 -7.632 1.00 95.62 183 ALA A N 1
ATOM 1440 C CA . ALA A 1 183 ? -10.686 -0.557 -7.929 1.00 95.62 183 ALA A CA 1
ATOM 1441 C C . ALA A 1 183 ? -11.920 0.063 -8.609 1.00 95.62 183 ALA A C 1
ATOM 1443 O O . ALA A 1 183 ? -12.401 1.104 -8.158 1.00 95.62 183 ALA A O 1
ATOM 1444 N N . ARG A 1 184 ? -12.485 -0.602 -9.628 1.00 95.38 184 ARG A N 1
ATOM 1445 C CA . ARG A 1 184 ? -13.720 -0.145 -10.292 1.00 95.38 184 ARG A CA 1
ATOM 1446 C C . ARG A 1 184 ? -14.897 -0.065 -9.323 1.00 95.38 184 ARG A C 1
ATOM 1448 O O . ARG A 1 184 ? -15.597 0.941 -9.310 1.00 95.38 184 ARG A O 1
ATOM 1455 N N . ASP A 1 185 ? -15.068 -1.072 -8.469 1.00 95.25 185 ASP A N 1
ATOM 1456 C CA . ASP A 1 185 ? -16.164 -1.133 -7.491 1.00 95.25 185 ASP A CA 1
ATOM 1457 C C . ASP A 1 185 ? -16.086 -0.016 -6.434 1.00 95.25 185 ASP A C 1
ATOM 1459 O O . ASP A 1 185 ? -17.086 0.322 -5.796 1.00 95.25 185 ASP A O 1
ATOM 1463 N N . ASN A 1 186 ? -14.899 0.573 -6.256 1.00 94.00 186 ASN A N 1
ATOM 1464 C CA . ASN A 1 186 ? -14.654 1.726 -5.389 1.00 94.00 186 ASN A CA 1
ATOM 1465 C C . ASN A 1 186 ? -14.636 3.069 -6.146 1.00 94.00 186 ASN A C 1
ATOM 1467 O O . ASN A 1 186 ? -14.345 4.102 -5.545 1.00 94.00 186 ASN A O 1
ATOM 1471 N N . GLY A 1 187 ? -14.970 3.078 -7.441 1.00 92.81 187 GLY A N 1
ATOM 1472 C CA . GLY A 1 187 ? -15.118 4.294 -8.246 1.00 92.81 187 GLY A CA 1
ATOM 1473 C C . GLY A 1 187 ? -13.836 4.793 -8.915 1.00 92.81 187 GLY A C 1
ATOM 1474 O O . GLY A 1 187 ? -13.831 5.887 -9.477 1.00 92.81 187 GLY A O 1
ATOM 1475 N N . PHE A 1 188 ? -12.746 4.021 -8.889 1.00 92.81 188 PHE A N 1
ATOM 1476 C CA . PHE A 1 188 ? -11.545 4.379 -9.639 1.00 92.81 188 PHE A CA 1
ATOM 1477 C C . PHE A 1 188 ? -11.754 4.115 -11.131 1.00 92.81 188 PHE A C 1
ATOM 1479 O O . PHE A 1 188 ? -12.080 3.001 -11.543 1.00 92.81 188 PHE A O 1
ATOM 1486 N N . ASP A 1 189 ? -11.494 5.126 -11.954 1.00 91.62 189 ASP A N 1
ATOM 1487 C CA . ASP A 1 189 ? -11.260 4.917 -13.379 1.00 91.62 189 ASP A CA 1
ATOM 1488 C C . ASP A 1 189 ? -9.876 4.296 -13.585 1.00 91.62 189 ASP A C 1
ATOM 1490 O O . ASP A 1 189 ? -8.846 4.929 -13.349 1.00 91.62 189 ASP A O 1
ATOM 1494 N N . ILE A 1 190 ? -9.887 3.025 -13.980 1.00 92.25 190 ILE A N 1
ATOM 1495 C CA . ILE A 1 190 ? -8.693 2.194 -14.092 1.00 92.25 190 ILE A CA 1
ATOM 1496 C C . ILE A 1 190 ? -8.034 2.241 -15.478 1.00 92.25 190 ILE A C 1
ATOM 1498 O O . ILE A 1 190 ? -7.098 1.480 -15.713 1.00 92.25 190 ILE A O 1
ATOM 1502 N N . ARG A 1 191 ? -8.541 3.053 -16.418 1.00 89.75 191 ARG A N 1
ATOM 1503 C CA . ARG A 1 191 ? -7.968 3.153 -17.775 1.00 89.75 191 ARG A CA 1
ATOM 1504 C C . ARG A 1 191 ? -6.506 3.593 -17.748 1.00 89.75 191 ARG A C 1
ATOM 1506 O O . ARG A 1 191 ? -5.718 3.103 -18.547 1.00 89.75 191 ARG A O 1
ATOM 1513 N N . ASP A 1 192 ? -6.165 4.423 -16.767 1.00 85.31 192 ASP A N 1
ATOM 1514 C CA . ASP A 1 192 ? -4.820 4.958 -16.556 1.00 85.31 192 ASP A CA 1
ATOM 1515 C C . ASP A 1 192 ? -4.037 4.168 -15.489 1.00 85.31 192 ASP A C 1
ATOM 1517 O O . ASP A 1 192 ? -3.051 4.657 -14.941 1.00 85.31 192 ASP A O 1
ATOM 1521 N N . VAL A 1 193 ? -4.493 2.962 -15.123 1.00 90.44 193 VAL A N 1
ATOM 1522 C CA . VAL A 1 193 ? -3.727 2.103 -14.213 1.00 90.44 193 VAL A CA 1
ATOM 1523 C C . VAL A 1 193 ? -2.569 1.476 -14.971 1.00 90.44 193 VAL A C 1
ATOM 1525 O O . VAL A 1 193 ? -2.749 0.689 -15.901 1.00 90.44 193 VAL A O 1
ATOM 1528 N N . GLU A 1 194 ? -1.368 1.768 -14.500 1.00 89.88 194 GLU A N 1
ATOM 1529 C CA . GLU A 1 194 ? -0.125 1.277 -15.066 1.00 89.88 194 GLU A CA 1
ATOM 1530 C C . GLU A 1 194 ? 0.383 0.066 -14.284 1.00 89.88 194 GLU A C 1
ATOM 1532 O O . GLU A 1 194 ? 0.196 -0.057 -13.068 1.00 89.88 194 GLU A O 1
ATOM 1537 N N . ARG A 1 195 ? 1.068 -0.839 -14.987 1.00 91.19 195 ARG A N 1
ATOM 1538 C CA . ARG A 1 195 ? 1.893 -1.859 -14.338 1.00 91.19 195 ARG A CA 1
ATOM 1539 C C . ARG A 1 195 ? 3.226 -1.249 -13.962 1.00 91.19 195 ARG A C 1
ATOM 1541 O O . ARG A 1 195 ? 3.887 -0.641 -14.798 1.00 91.19 195 ARG A O 1
ATOM 1548 N N . THR A 1 196 ? 3.649 -1.495 -12.734 1.00 89.81 196 THR A N 1
ATOM 1549 C CA . THR A 1 196 ? 4.970 -1.072 -12.288 1.00 89.81 196 THR A CA 1
ATOM 1550 C C . THR A 1 196 ? 5.990 -2.126 -12.701 1.00 89.81 196 THR A C 1
ATOM 1552 O O . THR A 1 196 ? 5.817 -3.318 -12.432 1.00 89.81 196 THR A O 1
ATOM 1555 N N . ALA A 1 197 ? 7.052 -1.701 -13.385 1.00 89.75 197 ALA A N 1
ATOM 1556 C CA . ALA A 1 197 ? 8.131 -2.597 -13.775 1.00 89.75 197 ALA A CA 1
ATOM 1557 C C . ALA A 1 197 ? 8.854 -3.107 -12.521 1.00 89.75 197 ALA A C 1
ATOM 1559 O O . ALA A 1 197 ? 9.338 -2.320 -11.709 1.00 89.75 197 ALA A O 1
ATOM 1560 N N . GLN A 1 198 ? 8.936 -4.426 -12.374 1.00 87.94 198 GLN A N 1
ATOM 1561 C CA . GLN A 1 198 ? 9.646 -5.090 -11.284 1.00 87.94 198 GLN A CA 1
ATOM 1562 C C . GLN A 1 198 ? 10.837 -5.872 -11.847 1.00 87.94 198 GLN A C 1
ATOM 1564 O O . GLN A 1 198 ? 10.733 -6.375 -12.971 1.00 87.94 198 GLN A O 1
ATOM 1569 N N . PRO A 1 199 ? 11.958 -5.987 -11.107 1.00 75.00 199 PRO A N 1
ATOM 1570 C CA . PRO A 1 199 ? 13.061 -6.847 -11.506 1.00 75.00 199 PRO A CA 1
ATOM 1571 C C . PRO A 1 199 ? 12.540 -8.266 -11.725 1.00 75.00 199 PRO A C 1
ATOM 1573 O O . PRO A 1 199 ? 11.694 -8.734 -10.959 1.00 75.00 199 PRO A O 1
ATOM 1576 N N . LEU A 1 200 ? 13.060 -8.953 -12.746 1.00 60.56 200 LEU A N 1
ATOM 1577 C CA . LEU A 1 200 ? 12.801 -10.379 -12.916 1.00 60.56 200 LEU A CA 1
ATOM 1578 C C . LEU A 1 200 ? 13.135 -11.074 -11.596 1.00 60.56 200 LEU A C 1
ATOM 1580 O O . LEU A 1 200 ? 14.211 -10.848 -11.039 1.00 60.56 200 LEU A O 1
ATOM 1584 N N . ALA A 1 201 ? 12.201 -11.871 -11.079 1.00 52.28 201 ALA A N 1
ATOM 1585 C CA . ALA A 1 201 ? 12.437 -12.655 -9.878 1.00 52.28 201 ALA A CA 1
ATOM 1586 C C . ALA A 1 201 ? 13.693 -13.515 -10.096 1.00 52.28 201 ALA A C 1
ATOM 1588 O O . ALA A 1 201 ? 13.658 -14.497 -10.835 1.00 52.28 201 ALA A O 1
ATOM 1589 N N . GLY A 1 202 ? 14.820 -13.123 -9.498 1.00 39.34 202 GLY A N 1
ATOM 1590 C CA . GLY A 1 202 ? 15.995 -13.980 -9.450 1.00 39.34 202 GLY A CA 1
ATOM 1591 C C . GLY A 1 202 ? 15.659 -15.237 -8.639 1.00 39.34 202 GLY A C 1
ATOM 1592 O O . GLY A 1 202 ? 14.851 -15.157 -7.706 1.00 39.34 202 GLY A O 1
ATOM 1593 N N . PRO A 1 203 ? 16.240 -16.404 -8.956 1.00 35.31 203 PRO A N 1
ATOM 1594 C CA . PRO A 1 203 ? 16.082 -17.577 -8.111 1.00 35.31 203 PRO A CA 1
ATOM 1595 C C . PRO A 1 203 ? 16.752 -17.303 -6.751 1.00 35.31 203 PRO A C 1
ATOM 1597 O O . PRO A 1 203 ? 17.972 -17.314 -6.644 1.00 35.31 203 PRO A O 1
ATOM 1600 N N . GLY A 1 204 ? 15.946 -17.031 -5.717 1.00 43.72 204 GLY A N 1
ATOM 1601 C CA . GLY A 1 204 ? 16.384 -16.992 -4.316 1.00 43.72 204 GLY A CA 1
ATOM 1602 C C . GLY A 1 204 ? 16.787 -15.622 -3.753 1.00 43.72 204 GLY A C 1
ATOM 1603 O O . GLY A 1 204 ? 17.940 -15.427 -3.383 1.00 43.72 204 GLY A O 1
ATOM 1604 N N . ALA A 1 205 ? 15.839 -14.696 -3.578 1.00 34.94 205 ALA A N 1
ATOM 1605 C CA . ALA A 1 205 ? 16.028 -13.613 -2.606 1.00 34.94 205 ALA A CA 1
ATOM 1606 C C . ALA A 1 205 ? 15.820 -14.184 -1.184 1.00 34.94 205 ALA A C 1
ATOM 1608 O O . ALA A 1 205 ? 14.730 -14.695 -0.907 1.00 34.94 205 ALA A O 1
ATOM 1609 N N . PRO A 1 206 ? 16.825 -14.155 -0.288 1.00 36.38 206 PRO A N 1
ATOM 1610 C CA . PRO A 1 206 ? 16.682 -14.725 1.041 1.00 36.38 206 PRO A CA 1
ATOM 1611 C C . PRO A 1 206 ? 15.742 -13.876 1.900 1.00 36.38 206 PRO A C 1
ATOM 1613 O O . PRO A 1 206 ? 15.814 -12.646 1.932 1.00 36.38 206 PRO A O 1
ATOM 1616 N N . ALA A 1 207 ? 14.877 -14.563 2.643 1.00 40.00 207 ALA A N 1
ATOM 1617 C CA . ALA A 1 207 ? 14.256 -14.001 3.825 1.00 40.00 207 ALA A CA 1
ATOM 1618 C C . ALA A 1 207 ? 15.351 -13.787 4.881 1.00 40.00 207 ALA A C 1
ATOM 1620 O O . ALA A 1 207 ? 15.897 -14.750 5.410 1.00 40.00 207 ALA A O 1
ATOM 1621 N N . GLY A 1 208 ? 15.654 -12.528 5.193 1.00 37.94 208 GLY A N 1
ATOM 1622 C CA . GLY A 1 208 ? 16.419 -12.168 6.382 1.00 37.94 208 GLY A CA 1
ATOM 1623 C C . GLY A 1 208 ? 17.815 -11.591 6.138 1.00 37.94 208 GLY A C 1
ATOM 1624 O O . GLY A 1 208 ? 18.643 -12.146 5.427 1.00 37.94 208 GLY A O 1
ATOM 1625 N N . SER A 1 209 ? 18.052 -10.498 6.866 1.00 37.62 209 SER A N 1
ATOM 1626 C CA . SER A 1 209 ? 19.334 -9.921 7.288 1.00 37.62 209 SER A CA 1
ATOM 1627 C C . SER A 1 209 ? 20.292 -9.355 6.232 1.00 37.62 209 SER A C 1
ATOM 1629 O O . SER A 1 209 ? 20.924 -10.076 5.472 1.00 37.62 209 SER A O 1
ATOM 1631 N N . GLY A 1 210 ? 20.508 -8.038 6.344 1.00 38.91 210 GLY A N 1
ATOM 1632 C CA . GLY A 1 210 ? 21.779 -7.394 6.013 1.00 38.91 210 GLY A CA 1
ATOM 1633 C C . GLY A 1 210 ? 21.841 -6.699 4.657 1.00 38.91 210 GLY A C 1
ATOM 1634 O O . GLY A 1 210 ? 22.501 -7.188 3.750 1.00 38.91 210 GLY A O 1
ATOM 1635 N N . ALA A 1 211 ? 21.244 -5.511 4.533 1.00 33.16 211 ALA A N 1
ATOM 1636 C CA . ALA A 1 211 ? 21.652 -4.567 3.494 1.00 33.16 211 ALA A CA 1
ATOM 1637 C C . ALA A 1 211 ? 22.622 -3.554 4.112 1.00 33.16 211 ALA A C 1
ATOM 1639 O O . ALA A 1 211 ? 22.226 -2.655 4.856 1.00 33.16 211 ALA A O 1
ATOM 1640 N N . GLY A 1 212 ? 23.910 -3.765 3.834 1.00 28.42 212 GLY A N 1
ATOM 1641 C CA . GLY A 1 212 ? 24.961 -2.779 4.030 1.00 28.42 212 GLY A CA 1
ATOM 1642 C C . GLY A 1 212 ? 24.680 -1.503 3.238 1.00 28.42 212 GLY A C 1
ATOM 1643 O O . GLY A 1 212 ? 24.012 -1.509 2.205 1.00 28.42 212 GLY A O 1
ATOM 1644 N N . GLN A 1 213 ? 25.187 -0.399 3.774 1.00 34.16 213 GLN A N 1
ATOM 1645 C CA . GLN A 1 213 ? 25.066 0.943 3.226 1.00 34.16 213 GLN A CA 1
ATOM 1646 C C . GLN A 1 213 ? 25.718 1.010 1.839 1.00 34.16 213 GLN A C 1
ATOM 1648 O O . GLN A 1 213 ? 26.940 1.049 1.725 1.00 34.16 213 GLN A O 1
ATOM 1653 N N . ALA A 1 214 ? 24.906 1.065 0.788 1.00 31.14 214 ALA A N 1
ATOM 1654 C CA . ALA A 1 214 ? 25.346 1.488 -0.531 1.00 31.14 214 ALA A CA 1
ATOM 1655 C C . ALA A 1 214 ? 24.398 2.581 -1.039 1.00 31.14 214 ALA A C 1
ATOM 1657 O O . ALA A 1 214 ? 23.255 2.321 -1.397 1.00 31.14 214 ALA A O 1
ATOM 1658 N N . GLY A 1 215 ? 24.886 3.824 -1.036 1.00 34.94 215 GLY A N 1
ATOM 1659 C CA . GLY A 1 215 ? 24.400 4.886 -1.923 1.00 34.94 215 GLY A CA 1
ATOM 1660 C C . GLY A 1 215 ? 23.020 5.501 -1.664 1.00 34.94 215 GLY A C 1
ATOM 1661 O O . GLY A 1 215 ? 22.523 6.191 -2.555 1.00 34.94 215 GLY A O 1
ATOM 1662 N N . CYS A 1 216 ? 22.408 5.313 -0.490 1.00 32.75 216 CYS A N 1
ATOM 1663 C CA . CYS A 1 216 ? 21.174 6.021 -0.132 1.00 32.75 216 CYS A CA 1
ATOM 1664 C C . CYS A 1 216 ? 21.408 7.541 -0.133 1.00 32.75 216 CYS A C 1
ATOM 1666 O O . CYS A 1 216 ? 22.287 8.044 0.568 1.00 32.75 216 CYS A O 1
ATOM 1668 N N . ILE A 1 217 ? 20.604 8.282 -0.897 1.00 40.91 217 ILE A N 1
ATOM 1669 C CA . ILE A 1 217 ? 20.535 9.743 -0.793 1.00 40.91 217 ILE A CA 1
ATOM 1670 C C . ILE A 1 217 ? 20.122 10.128 0.631 1.00 40.91 217 ILE A C 1
ATOM 1672 O O . ILE A 1 217 ? 19.177 9.566 1.190 1.00 40.91 217 ILE A O 1
ATOM 1676 N N . SER A 1 218 ? 20.828 11.097 1.211 1.00 41.62 218 SER A N 1
ATOM 16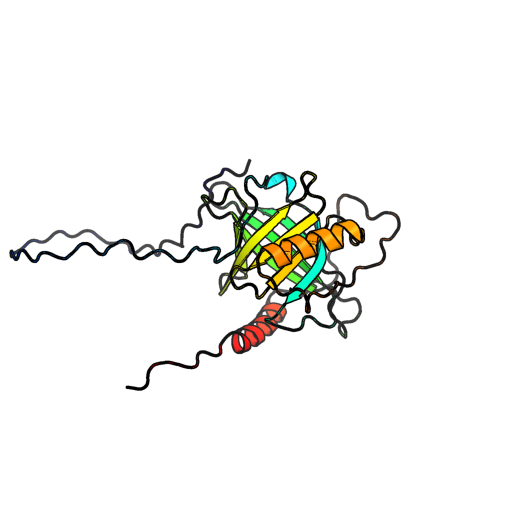77 C CA . SER A 1 218 ? 20.461 11.707 2.482 1.00 41.62 218 SER A CA 1
ATOM 1678 C C . SER A 1 218 ? 19.322 12.722 2.302 1.00 41.62 218 SER A C 1
ATOM 1680 O O . SER A 1 218 ? 19.120 13.311 1.241 1.00 41.62 218 SER A O 1
ATOM 1682 N N . TRP A 1 219 ? 18.570 12.926 3.383 1.00 33.59 219 TRP A N 1
ATOM 1683 C CA . TRP A 1 219 ? 17.371 13.766 3.516 1.00 33.59 219 TRP A CA 1
ATOM 1684 C C . TRP A 1 219 ? 17.290 15.110 2.739 1.00 33.59 219 TRP A C 1
ATOM 1686 O O . TRP A 1 219 ? 16.174 15.455 2.338 1.00 33.59 219 TRP A O 1
ATOM 1696 N N . PRO A 1 220 ? 18.370 15.891 2.512 1.00 33.50 220 PRO A N 1
ATOM 1697 C CA . PRO A 1 220 ? 18.261 17.215 1.884 1.00 33.50 220 PRO A CA 1
ATOM 1698 C C . PRO A 1 220 ? 17.887 17.211 0.391 1.00 33.50 220 PRO A C 1
ATOM 1700 O O . PRO A 1 220 ? 17.104 18.059 -0.035 1.00 33.50 220 PRO A O 1
ATOM 1703 N N . GLU A 1 221 ? 18.387 16.260 -0.405 1.00 37.16 221 GLU A N 1
ATOM 1704 C CA . GLU A 1 221 ? 18.108 16.209 -1.856 1.00 37.16 221 GLU A CA 1
ATOM 1705 C C . GLU A 1 221 ? 16.651 15.796 -2.134 1.00 37.16 221 GLU A C 1
ATOM 1707 O O . GLU A 1 221 ? 15.993 16.356 -3.012 1.00 37.16 221 GLU A O 1
ATOM 1712 N N . TRP A 1 222 ? 16.098 14.903 -1.306 1.00 40.44 222 TRP A N 1
ATOM 1713 C CA . TRP A 1 222 ? 14.684 14.517 -1.358 1.00 40.44 222 TRP A CA 1
ATOM 1714 C C . TRP A 1 222 ? 13.753 15.672 -0.952 1.00 40.44 222 TRP A C 1
ATOM 1716 O O . TRP A 1 222 ? 12.738 15.914 -1.602 1.00 40.44 222 TRP A O 1
ATOM 1726 N N . ALA A 1 223 ? 14.101 16.442 0.086 1.00 36.28 223 ALA A N 1
ATOM 1727 C CA . ALA A 1 223 ? 13.313 17.603 0.507 1.00 36.28 223 ALA A CA 1
ATOM 1728 C C . ALA A 1 223 ? 13.300 18.726 -0.549 1.00 36.28 223 ALA A C 1
ATOM 1730 O O . ALA A 1 223 ? 12.293 19.419 -0.685 1.00 36.28 223 ALA A O 1
ATOM 1731 N N . ALA A 1 224 ? 14.374 18.884 -1.330 1.00 36.19 224 ALA A N 1
ATOM 1732 C CA . ALA A 1 224 ? 14.433 19.827 -2.448 1.00 36.19 224 ALA A CA 1
ATOM 1733 C C . ALA A 1 224 ? 13.563 19.378 -3.640 1.00 36.19 224 ALA A C 1
ATOM 1735 O O . ALA A 1 224 ? 12.808 20.188 -4.189 1.00 36.19 224 ALA A O 1
ATOM 1736 N N . GLU A 1 225 ? 13.573 18.083 -3.987 1.00 38.62 225 GLU A N 1
ATOM 1737 C CA . GLU A 1 225 ? 12.635 17.522 -4.971 1.00 38.62 225 GLU A CA 1
ATOM 1738 C C . GLU A 1 225 ? 11.178 17.664 -4.493 1.00 38.62 225 GLU A C 1
ATOM 1740 O O . GLU A 1 225 ? 10.313 18.073 -5.275 1.00 38.62 225 GLU A O 1
ATOM 1745 N N . MET A 1 226 ? 10.907 17.452 -3.199 1.00 39.97 226 MET A N 1
ATOM 1746 C CA . MET A 1 226 ? 9.577 17.642 -2.606 1.00 39.97 226 MET A CA 1
ATOM 1747 C C . MET A 1 226 ? 9.166 19.113 -2.454 1.00 39.97 226 MET A C 1
ATOM 1749 O O . MET A 1 226 ? 7.986 19.435 -2.548 1.00 39.97 226 MET A O 1
ATOM 1753 N N . GLY A 1 227 ? 10.117 20.030 -2.278 1.00 32.62 227 GLY A N 1
ATOM 1754 C CA . GLY A 1 227 ? 9.879 21.475 -2.297 1.00 32.62 227 GLY A CA 1
ATOM 1755 C C . GLY A 1 227 ? 9.500 21.982 -3.691 1.00 32.62 227 GLY A C 1
ATOM 1756 O O . GLY A 1 227 ? 8.698 22.907 -3.824 1.00 32.62 227 GLY A O 1
ATOM 1757 N N . SER A 1 228 ? 10.005 21.334 -4.748 1.00 35.50 228 SER A N 1
ATOM 1758 C CA . SER A 1 228 ? 9.510 21.544 -6.114 1.00 35.50 228 SER A CA 1
ATOM 1759 C C . SER A 1 228 ? 8.129 20.903 -6.346 1.00 35.50 228 SER A C 1
ATOM 1761 O O . SER A 1 228 ? 7.302 21.488 -7.041 1.00 35.50 228 SER A O 1
ATOM 1763 N N . LEU A 1 229 ? 7.840 19.759 -5.704 1.00 36.50 229 LEU A N 1
ATOM 1764 C CA . LEU A 1 229 ? 6.535 19.074 -5.723 1.00 36.50 229 LEU A CA 1
ATOM 1765 C C . LEU A 1 229 ? 5.442 19.832 -4.960 1.00 36.50 229 LEU A C 1
ATOM 1767 O O . LEU A 1 229 ? 4.293 19.833 -5.390 1.00 36.50 229 LEU A O 1
ATOM 1771 N N . ALA A 1 230 ? 5.790 20.520 -3.871 1.00 30.39 230 ALA A N 1
ATOM 1772 C CA . ALA A 1 230 ? 4.857 21.343 -3.114 1.00 30.39 230 ALA A CA 1
ATOM 1773 C C . ALA A 1 230 ? 4.306 22.486 -3.978 1.00 30.39 230 ALA A C 1
ATOM 1775 O O . ALA A 1 230 ? 3.116 22.747 -3.931 1.00 30.39 230 ALA A O 1
ATOM 1776 N N . ARG A 1 231 ? 5.113 23.101 -4.853 1.00 34.84 231 ARG A N 1
ATOM 1777 C CA . ARG A 1 231 ? 4.645 24.184 -5.741 1.00 34.84 231 ARG A CA 1
ATOM 1778 C C . ARG A 1 231 ? 3.691 23.731 -6.855 1.00 34.84 231 ARG A C 1
ATOM 1780 O O . ARG A 1 231 ? 2.969 24.566 -7.380 1.00 34.84 231 ARG A O 1
ATOM 1787 N N . GLY A 1 232 ? 3.659 22.442 -7.199 1.00 29.03 232 GLY A N 1
ATOM 1788 C CA . GLY A 1 232 ? 2.750 21.889 -8.215 1.00 29.03 232 GLY A CA 1
ATOM 1789 C C . GLY A 1 232 ? 1.452 21.288 -7.661 1.00 29.03 232 GLY A C 1
ATOM 1790 O O . GLY A 1 232 ? 0.533 21.022 -8.426 1.00 29.03 232 GLY A O 1
ATOM 1791 N N . LEU A 1 233 ? 1.360 21.084 -6.341 1.00 32.56 233 LEU A N 1
ATOM 1792 C CA . LEU A 1 233 ? 0.156 20.588 -5.654 1.00 32.56 233 LEU A CA 1
ATOM 1793 C C . LEU A 1 233 ? -0.822 21.711 -5.261 1.00 32.56 233 LEU A C 1
ATOM 1795 O O . LEU A 1 233 ? -1.890 21.431 -4.714 1.00 32.56 233 LEU A O 1
ATOM 1799 N N . PHE A 1 234 ? -0.480 22.967 -5.563 1.00 34.06 234 PHE A N 1
ATOM 1800 C CA . PHE A 1 234 ? -1.291 24.145 -5.270 1.00 34.06 234 PHE A CA 1
ATOM 1801 C C . PHE A 1 234 ? -1.512 24.978 -6.540 1.00 34.06 234 PHE A C 1
ATOM 1803 O O . PHE A 1 234 ? -0.737 25.877 -6.845 1.00 34.06 234 PHE A O 1
ATOM 1810 N N . SER A 1 235 ? -2.616 24.722 -7.247 1.00 26.39 235 SER A N 1
ATOM 1811 C CA . SER A 1 235 ? -3.433 25.845 -7.710 1.00 26.39 235 SER A CA 1
ATOM 1812 C C . SER A 1 235 ? -4.474 26.085 -6.625 1.00 26.39 235 SER A C 1
ATOM 1814 O O . SER A 1 235 ? -5.448 25.346 -6.492 1.00 26.39 235 SER A O 1
ATOM 1816 N N . THR A 1 236 ? -4.211 27.069 -5.775 1.00 33.59 236 THR A N 1
ATOM 1817 C CA . THR A 1 236 ? -5.277 27.812 -5.112 1.00 33.59 236 THR A CA 1
ATOM 1818 C C . THR A 1 236 ? -5.627 28.968 -6.040 1.00 33.59 236 THR A C 1
ATOM 1820 O O . THR A 1 236 ? -5.101 30.065 -5.872 1.00 33.59 236 THR A O 1
ATOM 1823 N N . GLU A 1 237 ? -6.476 28.739 -7.038 1.00 36.12 237 GLU A N 1
ATOM 1824 C CA . GLU A 1 237 ? -7.248 29.836 -7.619 1.00 36.12 237 GLU A CA 1
ATOM 1825 C C . GLU A 1 237 ? -8.626 29.863 -6.960 1.00 36.12 237 GLU A C 1
ATOM 1827 O O . GLU A 1 237 ? -9.309 28.842 -6.882 1.00 36.12 237 GLU A O 1
ATOM 1832 N N . GLY A 1 238 ? -9.008 31.043 -6.464 1.00 31.19 238 GLY A N 1
ATOM 1833 C CA . GLY A 1 238 ? -10.366 31.328 -6.005 1.00 31.19 238 GLY A CA 1
ATOM 1834 C C . GLY A 1 238 ? -10.496 31.792 -4.556 1.00 31.19 238 GLY A C 1
ATOM 1835 O O . GLY A 1 238 ? -11.334 31.273 -3.825 1.00 31.19 238 GLY A O 1
ATOM 1836 N N . GLY A 1 239 ? -9.710 32.782 -4.126 1.00 28.78 239 GLY A N 1
ATOM 1837 C CA . GLY A 1 239 ? -10.200 33.688 -3.081 1.00 28.78 239 GLY A CA 1
ATOM 1838 C C . GLY A 1 239 ? -11.288 34.593 -3.684 1.00 28.78 239 GLY A C 1
ATOM 1839 O O . GLY A 1 239 ? -11.105 35.036 -4.820 1.00 28.78 239 GLY A O 1
ATOM 1840 N N . PRO A 1 240 ? -12.418 34.853 -3.001 1.00 32.53 240 PRO A N 1
ATOM 1841 C CA . PRO A 1 240 ? -13.451 35.733 -3.533 1.00 32.53 240 PRO A CA 1
ATOM 1842 C C . PRO A 1 240 ? -12.898 37.155 -3.657 1.00 32.53 240 PRO A C 1
ATOM 1844 O O . PRO A 1 240 ? -12.400 37.723 -2.687 1.00 32.53 240 PRO A O 1
ATOM 1847 N N . THR A 1 241 ? -12.991 37.723 -4.856 1.00 36.97 241 THR A N 1
ATOM 1848 C CA . THR A 1 241 ? -12.853 39.163 -5.077 1.00 36.97 241 THR A CA 1
ATOM 1849 C C . THR A 1 241 ? -14.036 39.862 -4.413 1.00 36.97 241 THR A C 1
ATOM 1851 O O . THR A 1 241 ? -15.172 39.717 -4.872 1.00 36.97 241 THR A O 1
ATOM 1854 N N . GLY A 1 242 ? -13.758 40.573 -3.325 1.00 32.00 242 GLY A N 1
ATOM 1855 C CA . GLY A 1 242 ? -14.559 41.683 -2.817 1.00 32.00 242 GLY A CA 1
ATOM 1856 C C . GLY A 1 242 ? -13.796 42.977 -3.033 1.00 32.00 242 GLY A C 1
ATOM 1857 O O . GLY A 1 242 ? -12.548 42.921 -2.942 1.00 32.00 242 GLY A O 1
#

Sequence (242 aa):
RIQAGMGWRPAKLRWSLNFVLGVLGGCLAGAVGEPSPTSSGSVLGTLKPVRGVSIDRFMGHWYEVGRLDRSRSQAGQSGNRAIYTVAGSGDDQYIEATNFYRKEGTGDREHVANARAWPIEDTSNGVWWFSVLRLIQFRWALLALDPDYQWCVAGNPKLQNLWYLSRTPHVSPAVWRRMQGVARDNGFDIRDVERTAQPLAGPGAPAGSGAGQAGCISWPEWAAEMGSLARGLFSTEGGPTG

Foldseek 3Di:
DDDLPLADDPPPPPPVPDDDDDDDDDDDDDPDPDPDPDPPQPQQNLADFDAQDDPVLLFAKKAFFKKFAQLDPLPQKAAWMWGWDWDDDDSPIWIKIKIWIDGPPPPPAIEIAIWTKDQHHPRNSQKIWIAGVVPDIFIKGFLDADPNRQWTKIDGSVLNMITIIGPDNDDDPVVVVVNVVSSVVSPHPCPRMDTHHHPDPDPDDDDDDDDDDDRYDDDPVVVVVVVVSVVSVDPPDDDDDD

Radius of gyration: 22.18 Å; Cα contacts (8 Å, |Δi|>4): 373; chains: 1; bounding box: 58×59×56 Å

Mean predicted aligned error: 14.76 Å